Protein AF-A0A132AH22-F1 (afdb_monomer_lite)

Radius of gyration: 17.8 Å; chains: 1; bounding box: 48×48×47 Å

InterPro domains:
  IPR007196 CCR4-Not complex component, Not1, C-terminal [PF04054] (48-177)
  IPR040398 CCR4-NOT transcription complex subunit 1 [PTHR13162] (6-174)

Foldseek 3Di:
DPPPPPPVDPLPLADDDPPPLLVLLVCCQVPVPLVSLVVNLVVLVPDPDPVVNLSVLSNSLVSVLVSQVVVVDADDLVCLCVHSVVSNVVSVVVNDDPVVLLSNLLSLVVQCAEDDRSNNSSLSVLLNCLLPDVVSVVSNVVSLQVQLQDDDDGGPSSVVSVCCCLQPCSSVVVVVLVPDDPVVSCVSCVSVVNPDSVVND

Secondary structure (DSSP, 8-state):
---SS--SS----S--TT-HHHHHHHHHHHH--GGGGGGSHHHHHT-SSHHHHHHHHHHHHHHHHHHHHHHT----TTTGGGSHHHHHHHHHHHHS-HHHHHHHHHHHHTT--SSSHHHHHHHHHHHHHHHH-HHHHHHHHHHHHHHHSSSSPPPHHHHHHHHHHHH-GGG-HHHHHHTS-HHHHHHHHHHTT-S-GGGG-

pLDDT: mean 86.79, std 15.57, range [33.69, 98.38]

Organism: Sarcoptes scabiei (NCBI:txid52283)

Structure (mmCIF, N/CA/C/O backbone):
data_AF-A0A132AH22-F1
#
_entry.id   AF-A0A132AH22-F1
#
loop_
_atom_site.group_PDB
_atom_site.id
_atom_site.type_symbol
_atom_site.label_atom_id
_atom_site.label_alt_id
_atom_site.label_comp_id
_atom_site.label_asym_id
_atom_site.label_entity_id
_atom_site.label_seq_id
_atom_site.pdbx_PDB_ins_code
_atom_site.Cartn_x
_atom_site.Cartn_y
_atom_site.Cartn_z
_atom_site.occupancy
_atom_site.B_iso_or_equiv
_atom_site.auth_seq_id
_atom_site.auth_comp_id
_atom_site.auth_asym_id
_atom_site.auth_atom_id
_atom_site.pdbx_PDB_model_num
ATOM 1 N N . MET A 1 1 ? 0.680 36.290 -2.098 1.00 35.69 1 MET A N 1
ATOM 2 C CA . MET A 1 1 ? -0.353 35.249 -2.286 1.00 35.69 1 MET A CA 1
ATOM 3 C C . MET A 1 1 ? -0.072 34.501 -3.593 1.00 35.69 1 MET A C 1
ATOM 5 O O . MET A 1 1 ? -0.931 34.477 -4.451 1.00 35.69 1 MET A O 1
ATOM 9 N N . ASN A 1 2 ? 1.150 33.969 -3.756 1.00 34.25 2 ASN A N 1
ATOM 10 C CA . ASN A 1 2 ? 1.672 33.346 -4.988 1.00 34.25 2 ASN A CA 1
ATOM 11 C C . ASN A 1 2 ? 2.804 32.358 -4.627 1.00 34.25 2 ASN A C 1
ATOM 13 O O . ASN A 1 2 ? 3.912 32.509 -5.116 1.00 34.25 2 ASN A O 1
ATOM 17 N N . ASP A 1 3 ? 2.578 31.420 -3.702 1.00 33.72 3 ASP A N 1
ATOM 18 C CA . ASP A 1 3 ? 3.616 30.412 -3.394 1.00 33.72 3 ASP A CA 1
ATOM 19 C C . ASP A 1 3 ? 3.052 29.098 -2.824 1.00 33.72 3 ASP A C 1
ATOM 21 O O . ASP A 1 3 ? 3.686 28.412 -2.031 1.00 33.72 3 ASP A O 1
ATOM 25 N N . PHE A 1 4 ? 1.829 28.725 -3.220 1.00 35.28 4 PHE A N 1
ATOM 26 C CA . PHE A 1 4 ? 1.266 27.413 -2.861 1.00 35.28 4 PHE A CA 1
ATOM 27 C C . PHE A 1 4 ? 1.636 26.299 -3.857 1.00 35.28 4 PHE A C 1
ATOM 29 O O . PHE A 1 4 ? 1.399 25.132 -3.560 1.00 35.28 4 PHE A O 1
ATOM 36 N N . ASP A 1 5 ? 2.258 26.643 -4.992 1.00 33.69 5 ASP A N 1
ATOM 37 C CA . ASP A 1 5 ? 2.664 25.686 -6.033 1.00 33.69 5 ASP A CA 1
ATOM 38 C C . ASP A 1 5 ? 4.132 25.241 -5.927 1.00 33.69 5 ASP A C 1
ATOM 40 O O . ASP A 1 5 ? 4.572 24.365 -6.676 1.00 33.69 5 ASP A O 1
ATOM 44 N N . GLN A 1 6 ? 4.909 25.784 -4.983 1.00 35.06 6 GLN A N 1
ATOM 45 C CA . GLN A 1 6 ? 6.223 25.225 -4.680 1.00 35.06 6 GLN A CA 1
ATOM 46 C C . GLN A 1 6 ? 6.070 24.012 -3.763 1.00 35.06 6 GLN A C 1
ATOM 48 O O . GLN A 1 6 ? 6.037 24.110 -2.536 1.00 35.06 6 GLN A O 1
ATOM 53 N N . LEU A 1 7 ? 6.008 22.833 -4.385 1.00 35.81 7 LEU A N 1
ATOM 54 C CA . LEU A 1 7 ? 6.347 21.575 -3.730 1.00 35.81 7 LEU A CA 1
ATOM 55 C C . LEU A 1 7 ? 7.712 21.749 -3.043 1.00 35.81 7 LEU A C 1
ATOM 57 O O . LEU A 1 7 ? 8.736 21.859 -3.714 1.00 35.81 7 LEU A O 1
ATOM 61 N N . LEU A 1 8 ? 7.724 21.769 -1.704 1.00 36.97 8 LEU A N 1
ATOM 62 C CA . LEU A 1 8 ? 8.928 21.983 -0.881 1.00 36.97 8 LEU A CA 1
ATOM 63 C C . LEU A 1 8 ? 10.046 20.957 -1.148 1.00 36.97 8 LEU A C 1
ATOM 65 O O . LEU A 1 8 ? 11.200 21.214 -0.829 1.00 36.97 8 LEU A O 1
ATOM 69 N N . HIS A 1 9 ? 9.729 19.850 -1.823 1.00 36.97 9 HIS A N 1
ATOM 70 C CA . HIS A 1 9 ? 10.677 19.048 -2.584 1.00 36.97 9 HIS A CA 1
ATOM 71 C C . HIS A 1 9 ? 9.983 18.545 -3.855 1.00 36.97 9 HIS A C 1
ATOM 73 O O . HIS A 1 9 ? 9.013 17.791 -3.776 1.00 36.97 9 HIS A O 1
ATOM 79 N N . ASN A 1 10 ? 10.487 18.922 -5.032 1.00 38.50 10 ASN A N 1
ATOM 80 C CA . ASN A 1 10 ? 10.142 18.253 -6.286 1.00 38.50 10 ASN A CA 1
ATOM 81 C C . ASN A 1 10 ? 10.764 16.848 -6.250 1.00 38.50 10 ASN A C 1
ATOM 83 O O . ASN A 1 10 ? 11.858 16.627 -6.769 1.00 38.50 10 ASN A O 1
ATOM 87 N N . PHE A 1 11 ? 10.105 15.888 -5.597 1.00 48.94 11 PHE A N 1
ATOM 88 C CA . PHE A 1 11 ? 10.415 14.490 -5.856 1.00 48.94 11 PHE A CA 1
ATOM 89 C C . PHE A 1 11 ? 10.038 14.219 -7.313 1.00 48.94 11 PHE A C 1
ATOM 91 O O . PHE A 1 11 ? 8.865 14.054 -7.646 1.00 48.94 11 PHE A O 1
ATOM 98 N N . GLN A 1 12 ? 11.036 14.228 -8.196 1.00 58.69 12 GLN A N 1
ATOM 99 C CA . GLN A 1 12 ? 10.884 13.733 -9.557 1.00 58.69 12 GLN A CA 1
ATOM 100 C C . GLN A 1 12 ? 10.728 12.212 -9.462 1.00 58.69 12 GLN A C 1
ATOM 102 O O . GLN A 1 12 ? 11.707 11.469 -9.490 1.00 58.69 12 GLN A O 1
ATOM 107 N N . GLY A 1 13 ? 9.486 11.755 -9.272 1.00 63.06 13 GLY A N 1
ATOM 108 C CA . GLY A 1 13 ? 9.154 10.329 -9.175 1.00 63.06 13 GLY A CA 1
ATOM 109 C C . GLY A 1 13 ? 9.427 9.544 -10.452 1.00 63.06 13 GLY A C 1
ATOM 110 O O . GLY A 1 13 ? 9.471 8.315 -10.433 1.00 63.06 13 GLY A O 1
ATOM 111 N N . GLU A 1 14 ? 9.694 10.249 -11.546 1.00 70.12 14 GLU A N 1
ATOM 112 C CA . GLU A 1 14 ? 10.168 9.682 -12.793 1.00 70.12 14 GLU A CA 1
ATOM 113 C C . GLU A 1 14 ? 11.582 9.132 -12.649 1.00 70.12 14 GLU A C 1
ATOM 115 O O . GLU A 1 14 ? 12.513 9.834 -12.255 1.00 70.12 14 GLU A O 1
ATOM 120 N N . PHE A 1 15 ? 11.750 7.861 -13.015 1.00 81.19 15 PHE A N 1
ATOM 121 C CA . PHE A 1 15 ? 13.049 7.260 -13.311 1.00 81.19 15 PHE A CA 1
ATOM 122 C C . PHE A 1 15 ? 13.916 8.163 -14.201 1.00 81.19 15 PHE A C 1
ATOM 124 O O . PHE A 1 15 ? 13.410 8.815 -15.110 1.00 81.19 15 PHE A O 1
ATOM 131 N N . SER A 1 16 ? 15.237 8.140 -13.990 1.00 76.00 16 SER A N 1
ATOM 132 C CA . SER A 1 16 ? 16.167 8.776 -14.926 1.00 76.00 16 SER A CA 1
ATOM 133 C C . SER A 1 16 ? 15.972 8.236 -16.346 1.00 76.00 16 SER A C 1
ATOM 135 O O . SER A 1 16 ? 15.616 7.066 -16.548 1.00 76.00 16 SER A O 1
ATOM 137 N N . THR A 1 17 ? 16.223 9.090 -17.341 1.00 68.81 17 THR A N 1
ATOM 138 C CA . THR A 1 17 ? 16.142 8.729 -18.758 1.00 68.81 17 THR A CA 1
ATOM 139 C C . THR A 1 17 ? 16.966 7.463 -19.018 1.00 68.81 17 THR A C 1
ATOM 141 O O . THR A 1 17 ? 18.152 7.418 -18.700 1.00 68.81 17 THR A O 1
ATOM 144 N N . ASN A 1 18 ? 16.335 6.431 -19.591 1.00 77.94 18 ASN A N 1
ATOM 145 C CA . ASN A 1 18 ? 16.912 5.102 -19.857 1.00 77.94 18 ASN A CA 1
ATOM 146 C C . ASN A 1 18 ? 17.200 4.213 -18.631 1.00 77.94 18 ASN A C 1
ATOM 148 O O . ASN A 1 18 ? 18.032 3.311 -18.720 1.00 77.94 18 ASN A O 1
ATOM 152 N N . SER A 1 19 ? 16.513 4.405 -17.500 1.00 90.12 19 SER A N 1
ATOM 153 C CA . SER A 1 19 ? 16.623 3.478 -16.365 1.00 90.12 19 SER A CA 1
ATOM 154 C C . SER A 1 19 ? 16.338 2.016 -16.778 1.00 90.12 19 SER A C 1
ATOM 156 O O . SER A 1 19 ? 15.236 1.705 -17.258 1.00 90.12 19 SER A O 1
ATOM 158 N N . PRO A 1 20 ? 17.286 1.082 -16.553 1.00 93.12 20 PRO A N 1
ATOM 159 C CA . PRO A 1 20 ? 17.069 -0.343 -16.805 1.00 93.12 20 PRO A CA 1
ATOM 160 C C . PRO A 1 20 ? 15.932 -0.930 -15.957 1.00 93.12 20 PRO A C 1
ATOM 162 O O . PRO A 1 20 ? 15.152 -1.751 -16.440 1.00 93.12 20 PRO A O 1
ATOM 165 N N . MET A 1 21 ? 15.780 -0.448 -14.718 1.00 94.31 21 MET A N 1
ATOM 166 C CA . MET A 1 21 ? 14.687 -0.839 -13.828 1.00 94.31 21 MET A CA 1
ATOM 167 C C . MET A 1 21 ? 13.330 -0.430 -14.411 1.00 94.31 21 MET A C 1
ATOM 169 O O . MET A 1 21 ? 12.442 -1.275 -14.527 1.00 94.31 21 MET A O 1
ATOM 173 N N . LYS A 1 22 ? 13.196 0.824 -14.874 1.00 93.81 22 LYS A N 1
ATOM 174 C CA . LYS A 1 22 ? 11.984 1.293 -15.566 1.00 93.81 22 LYS A CA 1
ATOM 175 C C . LYS A 1 22 ? 11.677 0.434 -16.788 1.00 93.81 22 LYS A C 1
ATOM 177 O O . LYS A 1 22 ? 10.542 0.023 -16.981 1.00 93.81 22 LYS A O 1
ATOM 182 N N . SER A 1 23 ? 12.699 0.107 -17.578 1.00 94.25 23 SER A N 1
ATOM 183 C CA . SER A 1 23 ? 12.538 -0.710 -18.784 1.00 94.25 23 SER A CA 1
ATOM 184 C C . SER A 1 23 ? 11.951 -2.089 -18.470 1.00 94.25 23 SER A C 1
ATOM 186 O O . SER A 1 23 ? 11.081 -2.568 -19.192 1.00 94.25 23 SER A O 1
ATOM 188 N N . HIS A 1 24 ? 12.372 -2.734 -17.378 1.00 96.62 24 HIS A N 1
ATOM 189 C CA . HIS A 1 24 ? 11.767 -3.996 -16.946 1.00 96.62 24 HIS A CA 1
ATOM 190 C C . HIS A 1 24 ? 10.306 -3.834 -16.515 1.00 96.62 24 HIS A C 1
ATOM 192 O O . HIS A 1 24 ? 9.478 -4.658 -16.903 1.00 96.62 24 HIS A O 1
ATOM 198 N N . ILE A 1 25 ? 9.981 -2.773 -15.772 1.00 96.19 25 ILE A N 1
ATOM 199 C CA . ILE A 1 25 ? 8.609 -2.480 -15.333 1.00 96.19 25 ILE A CA 1
ATOM 200 C C . ILE A 1 25 ? 7.709 -2.217 -16.545 1.00 96.19 25 ILE A C 1
ATOM 202 O O . ILE A 1 25 ? 6.684 -2.873 -16.694 1.00 96.19 25 ILE A O 1
ATOM 206 N N . ASP A 1 26 ? 8.124 -1.341 -17.461 1.00 94.12 26 ASP A N 1
ATOM 207 C CA . ASP A 1 26 ? 7.366 -0.996 -18.666 1.00 94.12 26 ASP A CA 1
ATOM 208 C C . ASP A 1 26 ? 7.131 -2.221 -19.561 1.00 94.12 26 ASP A C 1
ATOM 210 O O . ASP A 1 26 ? 6.039 -2.408 -20.100 1.00 94.12 26 ASP A O 1
ATOM 214 N N . VAL A 1 27 ? 8.148 -3.075 -19.741 1.00 95.56 27 VAL A N 1
ATOM 215 C CA . VAL A 1 27 ? 8.000 -4.300 -20.539 1.00 95.56 27 VAL A CA 1
ATOM 216 C C . VAL A 1 27 ? 7.070 -5.288 -19.843 1.00 95.56 27 VAL A C 1
ATOM 218 O O . VAL A 1 27 ? 6.246 -5.906 -20.518 1.00 95.56 27 VAL A O 1
ATOM 221 N N . TYR A 1 28 ? 7.144 -5.429 -18.518 1.00 97.62 28 TYR A N 1
ATOM 222 C CA . TYR A 1 28 ? 6.191 -6.250 -17.775 1.00 97.62 28 TYR A CA 1
ATOM 223 C C . TYR A 1 28 ? 4.759 -5.718 -17.935 1.00 97.62 28 TYR A C 1
ATOM 225 O O . TYR A 1 28 ? 3.899 -6.472 -18.378 1.00 97.62 28 TYR A O 1
ATOM 233 N N . LEU A 1 29 ? 4.518 -4.426 -17.697 1.00 94.69 29 LEU A N 1
ATOM 234 C CA . LEU A 1 29 ? 3.191 -3.809 -17.824 1.00 94.69 29 LEU A CA 1
ATOM 235 C C . LEU A 1 29 ? 2.593 -3.970 -19.232 1.00 94.69 29 LEU A C 1
ATOM 237 O O . LEU A 1 29 ? 1.381 -4.088 -19.379 1.00 94.69 29 LEU A O 1
ATOM 241 N N . LYS A 1 30 ? 3.435 -4.019 -20.272 1.00 92.81 30 LYS A N 1
ATOM 242 C CA . LYS A 1 30 ? 3.006 -4.244 -21.664 1.00 92.81 30 LYS A CA 1
ATOM 243 C C . LYS A 1 30 ? 2.780 -5.711 -22.026 1.00 92.81 30 LYS A C 1
ATOM 245 O O . LYS A 1 30 ? 2.016 -5.987 -22.945 1.00 92.81 30 LYS A O 1
ATOM 250 N N . THR A 1 31 ? 3.495 -6.644 -21.400 1.00 95.50 31 THR A N 1
ATOM 251 C CA . THR A 1 31 ? 3.577 -8.038 -21.883 1.00 95.50 31 THR A CA 1
ATOM 252 C C . THR A 1 31 ? 3.113 -9.092 -20.883 1.00 95.50 31 THR A C 1
ATOM 254 O O . THR A 1 31 ? 2.978 -10.251 -21.266 1.00 95.50 31 THR A O 1
ATOM 257 N N . GLY A 1 32 ? 2.939 -8.739 -19.608 1.00 94.81 32 GLY A N 1
ATOM 258 C CA . GLY A 1 32 ? 2.651 -9.670 -18.512 1.00 94.81 32 GLY A CA 1
ATOM 259 C C . GLY A 1 32 ? 3.786 -10.653 -18.194 1.00 94.81 32 GLY A C 1
ATOM 260 O O . GLY A 1 32 ? 3.606 -11.592 -17.422 1.00 94.81 32 GLY A O 1
ATOM 261 N N . LYS A 1 33 ? 4.980 -10.499 -18.787 1.00 95.44 33 LYS A N 1
ATOM 262 C CA . LYS A 1 33 ? 6.084 -11.459 -18.619 1.00 95.44 33 LYS A CA 1
ATOM 263 C C . LYS A 1 33 ? 6.778 -11.290 -17.264 1.00 95.44 33 LYS A C 1
ATOM 265 O O . LYS A 1 33 ? 7.723 -10.512 -17.135 1.00 95.44 33 LYS A O 1
ATOM 270 N N . VAL A 1 34 ? 6.373 -12.100 -16.284 1.00 94.06 34 VAL A N 1
ATOM 271 C CA . VAL A 1 34 ? 6.858 -12.099 -14.882 1.00 94.06 34 VAL A CA 1
ATOM 272 C C . VAL A 1 34 ? 8.389 -12.190 -14.742 1.00 94.06 34 VAL A C 1
ATOM 274 O O . VAL A 1 34 ? 8.951 -11.718 -13.757 1.00 94.06 34 VAL A O 1
ATOM 277 N N . PHE A 1 35 ? 9.113 -12.728 -15.732 1.00 95.06 35 PHE A N 1
ATOM 278 C CA . PHE A 1 35 ? 10.585 -12.725 -15.732 1.00 95.06 35 PHE A CA 1
ATOM 279 C C . PHE A 1 35 ? 11.189 -11.325 -15.530 1.00 95.06 35 PHE A C 1
ATOM 281 O O . PHE A 1 35 ? 12.228 -11.203 -14.884 1.00 95.06 35 PHE A O 1
ATOM 288 N N . HIS A 1 36 ? 10.545 -10.275 -16.046 1.00 96.69 36 HIS A N 1
ATOM 289 C CA . HIS A 1 36 ? 11.008 -8.903 -15.849 1.00 96.69 36 HIS A CA 1
ATOM 290 C C . HIS A 1 36 ? 10.877 -8.435 -14.394 1.00 96.69 36 HIS A C 1
ATOM 292 O O . HIS A 1 36 ? 11.733 -7.687 -13.931 1.00 96.69 36 HIS A O 1
ATOM 298 N N . LEU A 1 37 ? 9.890 -8.933 -13.641 1.00 95.81 37 LEU A N 1
ATOM 299 C CA . LEU A 1 37 ? 9.747 -8.631 -12.213 1.00 95.81 37 LEU A CA 1
ATOM 300 C C . LEU A 1 37 ? 10.867 -9.254 -11.384 1.00 95.81 37 LEU A C 1
ATOM 302 O O . LEU A 1 37 ? 11.431 -8.605 -10.510 1.00 95.81 37 LEU A O 1
ATOM 306 N N . LYS A 1 38 ? 11.312 -10.462 -11.751 1.00 94.50 38 LYS A N 1
ATOM 307 C CA . LYS A 1 38 ? 12.470 -11.123 -11.120 1.00 94.50 38 LYS A CA 1
ATOM 308 C C . LYS A 1 38 ? 13.787 -10.356 -11.294 1.00 94.50 38 LYS A C 1
ATOM 310 O O . LYS A 1 38 ? 14.791 -10.726 -10.693 1.00 94.50 38 LYS A O 1
ATOM 315 N N . LYS A 1 39 ? 13.814 -9.309 -12.127 1.00 96.31 39 LYS A N 1
ATOM 316 C CA . LYS A 1 39 ? 14.957 -8.401 -12.273 1.00 96.31 39 LYS A CA 1
ATOM 317 C C . LYS A 1 39 ? 14.912 -7.215 -11.314 1.00 96.31 39 LYS A C 1
ATOM 319 O O . LYS A 1 39 ? 15.905 -6.504 -11.252 1.00 96.31 39 LYS A O 1
ATOM 324 N N . LEU A 1 40 ? 13.821 -7.000 -10.574 1.00 96.38 40 LEU A N 1
ATOM 325 C CA . LEU A 1 40 ? 13.697 -5.898 -9.618 1.00 96.38 40 LEU A CA 1
ATOM 326 C C . LEU A 1 40 ? 14.558 -6.075 -8.353 1.00 96.38 40 LEU A C 1
ATOM 328 O O . LEU A 1 40 ? 15.254 -5.116 -8.015 1.00 96.38 40 LEU A O 1
ATOM 332 N N . PRO A 1 41 ? 14.594 -7.249 -7.685 1.00 96.38 41 PRO A N 1
ATOM 333 C CA . PRO A 1 41 ? 15.329 -7.410 -6.426 1.00 96.38 41 PRO A CA 1
ATOM 334 C C . PRO A 1 41 ? 16.805 -6.967 -6.460 1.00 96.38 41 PRO A C 1
ATOM 336 O O . PRO A 1 41 ? 17.193 -6.196 -5.581 1.00 96.38 41 PRO A O 1
ATOM 339 N N . PRO A 1 42 ? 17.607 -7.296 -7.499 1.00 96.31 42 PRO A N 1
ATOM 340 C CA . PRO A 1 42 ? 19.005 -6.861 -7.567 1.00 96.31 42 PRO A CA 1
ATOM 341 C C . PRO A 1 42 ? 19.213 -5.339 -7.496 1.00 96.31 42 PRO A C 1
ATOM 343 O O . PRO A 1 42 ? 20.233 -4.884 -6.980 1.00 96.31 42 PRO A O 1
ATOM 346 N N . TYR A 1 43 ? 18.260 -4.523 -7.974 1.00 95.50 43 TYR A N 1
ATOM 347 C CA . TYR A 1 43 ? 18.365 -3.064 -7.844 1.00 95.50 43 TYR A CA 1
ATOM 348 C C . TYR A 1 43 ? 18.289 -2.638 -6.376 1.00 95.50 43 TYR A C 1
ATOM 350 O O . TYR A 1 43 ? 19.095 -1.820 -5.937 1.00 95.50 43 TYR A O 1
ATOM 358 N N . PHE A 1 44 ? 17.377 -3.232 -5.604 1.00 95.38 44 PHE A N 1
ATOM 359 C CA . PHE A 1 44 ? 17.229 -2.955 -4.176 1.00 95.38 44 PHE A CA 1
ATOM 360 C C . PHE A 1 44 ? 18.397 -3.502 -3.350 1.00 95.38 44 PHE A C 1
ATOM 362 O O . PHE A 1 44 ? 18.843 -2.823 -2.428 1.00 95.38 44 PHE A O 1
ATOM 369 N N . GLU A 1 45 ? 18.940 -4.671 -3.699 1.00 94.62 45 GLU A N 1
ATOM 370 C CA . GLU A 1 45 ? 20.141 -5.228 -3.053 1.00 94.62 45 GLU A CA 1
ATOM 371 C C . GLU A 1 45 ? 21.371 -4.344 -3.273 1.00 94.62 45 GLU A C 1
ATOM 373 O O . GLU A 1 45 ? 22.166 -4.138 -2.360 1.00 94.62 45 GLU A O 1
ATOM 378 N N . SER A 1 46 ? 21.512 -3.780 -4.475 1.00 94.25 46 SER A N 1
ATOM 379 C CA . SER A 1 46 ? 22.627 -2.890 -4.820 1.00 94.25 46 SER A CA 1
ATOM 380 C C . SER A 1 46 ? 22.507 -1.474 -4.238 1.00 94.25 46 SER A C 1
ATOM 382 O O . SER A 1 46 ? 23.433 -0.667 -4.374 1.00 94.25 46 SER A O 1
ATOM 384 N N . ALA A 1 47 ? 21.372 -1.137 -3.617 1.00 93.38 47 ALA A N 1
ATOM 385 C CA . ALA A 1 47 ? 21.146 0.183 -3.050 1.00 93.38 47 ALA A CA 1
ATOM 386 C C . ALA A 1 47 ? 22.090 0.433 -1.866 1.00 93.38 47 ALA A C 1
ATOM 388 O O . ALA A 1 47 ? 22.145 -0.339 -0.912 1.00 93.38 47 ALA A O 1
ATOM 389 N N . LYS A 1 48 ? 22.812 1.558 -1.911 1.00 92.50 48 LYS A N 1
ATOM 390 C CA . LYS A 1 48 ? 23.840 1.905 -0.914 1.00 92.50 48 LYS A CA 1
ATOM 391 C C . LYS A 1 48 ? 23.270 2.304 0.448 1.00 92.50 48 LYS A C 1
ATOM 393 O O . LYS A 1 48 ? 24.022 2.384 1.414 1.00 92.50 48 LYS A O 1
ATOM 398 N N . SER A 1 49 ? 21.976 2.607 0.512 1.00 93.25 49 SER A N 1
ATOM 399 C CA . SER A 1 49 ? 21.305 3.049 1.727 1.00 93.25 49 SER A CA 1
ATOM 400 C C . SER A 1 49 ? 19.804 2.770 1.666 1.00 93.25 49 SER A C 1
ATOM 402 O O . SER A 1 49 ? 19.251 2.474 0.601 1.00 93.25 49 SER A O 1
ATOM 404 N N . LEU A 1 50 ? 19.141 2.874 2.818 1.00 90.56 50 LEU A N 1
ATOM 405 C CA . LEU A 1 50 ? 17.696 2.706 2.928 1.00 90.56 50 LEU A CA 1
ATOM 406 C C . LEU A 1 50 ? 16.940 3.819 2.191 1.00 90.56 50 LEU A C 1
ATOM 408 O O . LEU A 1 50 ? 15.928 3.548 1.554 1.00 90.56 50 LEU A O 1
ATOM 412 N N . GLU A 1 51 ? 17.455 5.047 2.208 1.00 91.94 51 GLU A N 1
ATOM 413 C CA . GLU A 1 51 ? 16.866 6.193 1.509 1.00 91.94 51 GLU A CA 1
ATOM 414 C C . GLU A 1 51 ? 16.771 5.932 0.002 1.00 91.94 51 GLU A C 1
ATOM 416 O O . GLU A 1 51 ? 15.729 6.184 -0.597 1.00 91.94 51 GLU A O 1
ATOM 421 N N . ILE A 1 52 ? 17.812 5.341 -0.595 1.00 92.06 52 ILE A N 1
ATOM 422 C CA . ILE A 1 52 ? 17.808 4.953 -2.014 1.00 92.06 52 ILE A CA 1
ATOM 423 C C . ILE A 1 52 ? 16.775 3.846 -2.276 1.00 92.06 52 ILE A C 1
ATOM 425 O O . ILE A 1 52 ? 16.091 3.868 -3.297 1.00 92.06 52 ILE A O 1
ATOM 429 N N . GLN A 1 53 ? 16.611 2.887 -1.359 1.00 93.44 53 GLN A N 1
ATOM 430 C CA . GLN A 1 53 ? 15.574 1.856 -1.504 1.00 93.44 53 GLN A CA 1
ATOM 431 C C . GLN A 1 53 ? 14.167 2.458 -1.449 1.00 93.44 53 GLN A C 1
ATOM 433 O O . GLN A 1 53 ? 13.320 2.099 -2.266 1.00 93.44 53 GLN A O 1
ATOM 438 N N . ILE A 1 54 ? 13.926 3.404 -0.538 1.00 93.38 54 ILE A N 1
ATOM 439 C CA . ILE A 1 54 ? 12.667 4.158 -0.456 1.00 93.38 54 ILE A CA 1
ATOM 440 C C . ILE A 1 54 ? 12.445 4.957 -1.749 1.00 93.38 54 ILE A C 1
ATOM 442 O O . ILE A 1 54 ? 11.333 4.995 -2.276 1.00 93.38 54 ILE A O 1
ATOM 446 N N . GLU A 1 55 ? 13.497 5.550 -2.313 1.00 92.81 55 GLU A N 1
ATOM 447 C CA . GLU A 1 55 ? 13.440 6.234 -3.604 1.00 92.81 55 GLU A CA 1
ATOM 448 C C . GLU A 1 55 ? 13.007 5.285 -4.733 1.00 92.81 55 GLU A C 1
ATOM 450 O O . GLU A 1 55 ? 12.112 5.611 -5.514 1.00 92.81 55 GLU A O 1
ATOM 455 N N . TYR A 1 56 ? 13.585 4.084 -4.794 1.00 95.44 56 TYR A N 1
ATOM 456 C CA . TYR A 1 56 ? 13.212 3.060 -5.771 1.00 95.44 56 TYR A CA 1
ATOM 457 C C . TYR A 1 56 ? 11.773 2.578 -5.589 1.00 95.44 56 TYR A C 1
ATOM 459 O O . TYR A 1 56 ? 11.063 2.446 -6.585 1.00 95.44 56 TYR A O 1
ATOM 467 N N . ILE A 1 57 ? 11.314 2.381 -4.348 1.00 96.50 57 ILE A N 1
ATOM 468 C CA . ILE A 1 57 ? 9.906 2.085 -4.043 1.00 96.50 57 ILE A CA 1
ATOM 469 C C . ILE A 1 57 ? 9.007 3.166 -4.651 1.00 96.50 57 ILE A C 1
ATOM 471 O O . ILE A 1 57 ? 8.105 2.852 -5.427 1.00 96.50 57 ILE A O 1
ATOM 475 N N . ASN A 1 58 ? 9.282 4.440 -4.361 1.00 95.44 58 ASN A N 1
ATOM 476 C CA . ASN A 1 58 ? 8.474 5.550 -4.862 1.00 95.44 58 ASN A CA 1
ATOM 477 C C . ASN A 1 58 ? 8.466 5.615 -6.400 1.00 95.44 58 ASN A C 1
ATOM 479 O O . ASN A 1 58 ? 7.416 5.844 -6.993 1.00 95.44 58 ASN A O 1
ATOM 483 N N . ARG A 1 59 ? 9.604 5.365 -7.063 1.00 94.62 59 ARG A N 1
ATOM 484 C CA . ARG A 1 59 ? 9.701 5.337 -8.536 1.00 94.62 59 ARG A CA 1
ATOM 485 C C . ARG A 1 59 ? 8.898 4.184 -9.157 1.00 94.62 59 ARG A C 1
ATOM 487 O O . ARG A 1 59 ? 8.254 4.366 -10.195 1.00 94.62 59 ARG A O 1
ATOM 494 N N . VAL A 1 60 ? 8.896 3.004 -8.526 1.00 96.44 60 VAL A N 1
ATOM 495 C CA . VAL A 1 60 ? 8.054 1.867 -8.948 1.00 96.44 60 VAL A CA 1
ATOM 496 C C . VAL A 1 60 ? 6.577 2.231 -8.840 1.00 96.44 60 VAL A C 1
ATOM 498 O O . VAL A 1 60 ? 5.841 2.060 -9.811 1.00 96.44 60 VAL A O 1
ATOM 501 N N . LEU A 1 61 ? 6.150 2.770 -7.695 1.00 96.44 61 LEU A N 1
ATOM 502 C CA . LEU A 1 61 ? 4.757 3.169 -7.488 1.00 96.44 61 LEU A CA 1
ATOM 503 C C . LEU A 1 61 ? 4.334 4.282 -8.450 1.00 96.44 61 LEU A C 1
ATOM 505 O O . LEU A 1 61 ? 3.242 4.214 -9.001 1.00 96.44 61 LEU A O 1
ATOM 509 N N . TYR A 1 62 ? 5.218 5.236 -8.745 1.00 92.88 62 TYR A N 1
ATOM 510 C CA . TYR A 1 62 ? 4.959 6.264 -9.751 1.00 92.88 62 TYR A CA 1
ATOM 511 C C . TYR A 1 62 ? 4.764 5.674 -11.156 1.00 92.88 62 TYR A C 1
ATOM 513 O O . TYR A 1 62 ? 3.893 6.120 -11.894 1.00 92.88 62 TYR A O 1
ATOM 521 N N . SER A 1 63 ? 5.509 4.623 -11.518 1.00 93.69 63 SER A N 1
ATOM 522 C CA . SER A 1 63 ? 5.308 3.922 -12.799 1.00 93.69 63 SER A CA 1
ATOM 523 C C . SER A 1 63 ? 3.970 3.177 -12.852 1.00 93.69 63 SER A C 1
ATOM 525 O O . SER A 1 63 ? 3.340 3.118 -13.906 1.00 93.69 63 SER A O 1
ATOM 527 N N . ILE A 1 64 ? 3.508 2.640 -11.716 1.00 95.06 64 ILE A N 1
ATOM 528 C CA . ILE A 1 64 ? 2.155 2.079 -11.595 1.00 95.06 64 ILE A CA 1
ATOM 529 C C . ILE A 1 64 ? 1.114 3.192 -11.770 1.00 95.06 64 ILE A C 1
ATOM 531 O O . ILE A 1 64 ? 0.172 3.016 -12.539 1.00 95.06 64 ILE A O 1
ATOM 535 N N . SER A 1 65 ? 1.291 4.341 -11.113 1.00 92.50 65 SER A N 1
ATOM 536 C CA . SER A 1 65 ? 0.400 5.496 -11.259 1.00 92.50 65 SER A CA 1
ATOM 537 C C . SER A 1 65 ? 0.307 5.981 -12.702 1.00 92.50 65 SER A C 1
ATOM 539 O O . SER A 1 65 ? -0.799 6.149 -13.208 1.00 92.50 65 SER A O 1
ATOM 541 N N . ASP A 1 66 ? 1.442 6.164 -13.379 1.00 91.19 66 ASP A N 1
ATOM 542 C CA . ASP A 1 66 ? 1.494 6.595 -14.780 1.00 91.19 66 ASP A CA 1
ATOM 543 C C . ASP A 1 66 ? 0.756 5.605 -15.691 1.00 91.19 66 ASP A C 1
ATOM 545 O O . ASP A 1 66 ? -0.104 5.988 -16.486 1.00 91.19 66 ASP A O 1
ATOM 549 N N . PHE A 1 67 ? 0.983 4.303 -15.490 1.00 91.94 67 PHE A N 1
ATOM 550 C CA . PHE A 1 67 ? 0.244 3.265 -16.198 1.00 91.94 67 PHE A CA 1
ATOM 551 C C . PHE A 1 67 ? -1.266 3.370 -15.956 1.00 91.94 67 PHE A C 1
ATOM 553 O O . PHE A 1 67 ? -2.031 3.424 -16.917 1.00 91.94 67 PHE A O 1
ATOM 560 N N . VAL A 1 68 ? -1.712 3.463 -14.703 1.00 90.50 68 VAL A N 1
ATOM 561 C CA . VAL A 1 68 ? -3.139 3.563 -14.351 1.00 90.50 68 VAL A CA 1
ATOM 562 C C . VAL A 1 68 ? -3.786 4.807 -14.959 1.00 90.50 68 VAL A C 1
ATOM 564 O O . VAL A 1 68 ? -4.876 4.718 -15.528 1.00 90.50 68 VAL A O 1
ATOM 567 N N . LEU A 1 69 ? -3.112 5.956 -14.885 1.00 89.56 69 LEU A N 1
ATOM 568 C CA . LEU A 1 69 ? -3.589 7.209 -15.466 1.00 89.56 69 LEU A CA 1
ATOM 569 C C . LEU A 1 69 ? -3.657 7.126 -16.996 1.00 89.56 69 LEU A C 1
ATOM 571 O O . LEU A 1 69 ? -4.646 7.573 -17.575 1.00 89.56 69 LEU A O 1
ATOM 575 N N . SER A 1 70 ? -2.680 6.483 -17.644 1.00 90.12 70 SER A N 1
ATOM 576 C CA . SER A 1 70 ? -2.677 6.276 -19.099 1.00 90.12 70 SER A CA 1
ATOM 577 C C . SER A 1 70 ? -3.837 5.399 -19.584 1.00 90.12 70 SER A C 1
ATOM 579 O O . SER A 1 70 ? -4.358 5.614 -20.677 1.00 90.12 70 SER A O 1
ATOM 581 N N . GLN A 1 71 ? -4.27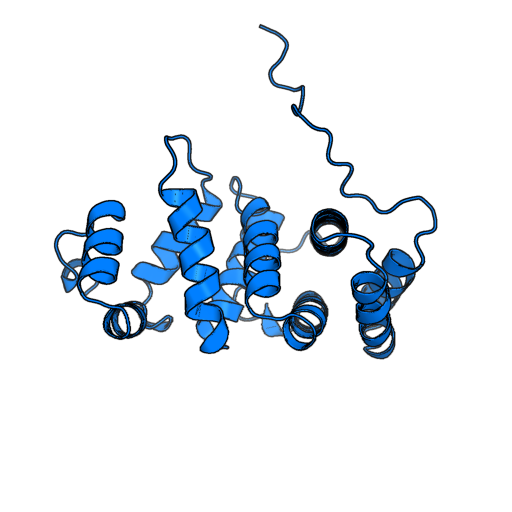9 4.435 -18.767 1.00 88.69 71 GLN A N 1
ATOM 582 C CA . GLN A 1 71 ? -5.439 3.594 -19.078 1.00 88.69 71 GLN A CA 1
ATOM 583 C C . GLN A 1 71 ? -6.766 4.345 -18.911 1.00 88.69 71 GLN A C 1
ATOM 585 O O . GLN A 1 71 ? -7.768 3.935 -19.494 1.00 88.69 71 GLN A O 1
ATOM 590 N N . ASN A 1 72 ? -6.786 5.413 -18.102 1.00 87.19 72 ASN A N 1
ATOM 591 C CA . ASN A 1 72 ? -7.947 6.264 -17.828 1.00 87.19 72 ASN A CA 1
ATOM 592 C C . ASN A 1 72 ? -9.244 5.477 -17.540 1.00 87.19 72 ASN A C 1
ATOM 594 O O . ASN A 1 72 ? -10.331 5.825 -18.005 1.00 87.19 72 ASN A O 1
ATOM 598 N N . ARG A 1 73 ? -9.125 4.383 -16.778 1.00 86.38 73 ARG A N 1
ATOM 599 C CA . ARG A 1 73 ? -10.246 3.517 -16.392 1.00 86.38 73 ARG A CA 1
ATOM 600 C C . ARG A 1 73 ? -10.349 3.402 -14.883 1.00 86.38 73 ARG A C 1
ATOM 602 O O . ARG A 1 73 ? -9.345 3.371 -14.174 1.00 86.38 73 ARG A O 1
ATOM 609 N N . LEU A 1 74 ? -11.579 3.304 -14.392 1.00 84.25 74 LEU A N 1
ATOM 610 C CA . LEU A 1 74 ? -11.823 3.030 -12.985 1.00 84.25 74 LEU A CA 1
ATOM 611 C C . LEU A 1 74 ? -11.660 1.533 -12.726 1.00 84.25 74 LEU A C 1
ATOM 613 O O . LEU A 1 74 ? -12.288 0.713 -13.391 1.00 84.25 74 LEU A O 1
ATOM 617 N N . VAL A 1 75 ? -10.836 1.204 -11.739 1.00 87.19 75 VAL A N 1
ATOM 618 C CA . VAL A 1 75 ? -10.683 -0.156 -11.217 1.00 87.19 75 VAL A CA 1
ATOM 619 C C . VAL A 1 75 ? -11.436 -0.254 -9.901 1.00 87.19 75 VAL A C 1
ATOM 621 O O . VAL A 1 75 ? -11.396 0.672 -9.088 1.00 87.19 75 VAL A O 1
ATOM 624 N N . ASP A 1 76 ? -12.148 -1.361 -9.719 1.00 90.19 76 ASP A N 1
ATOM 625 C CA . ASP A 1 76 ? -12.900 -1.663 -8.507 1.00 90.19 76 ASP A CA 1
ATOM 626 C C . ASP A 1 76 ? -12.265 -2.839 -7.758 1.00 90.19 76 ASP A C 1
ATOM 628 O O . ASP A 1 76 ? -11.556 -3.664 -8.332 1.00 90.19 76 ASP A O 1
ATOM 632 N N . LEU A 1 77 ? -12.598 -2.975 -6.473 1.00 90.19 77 LEU A N 1
ATOM 633 C CA . LEU A 1 77 ? -12.119 -4.064 -5.608 1.00 90.19 77 LEU A CA 1
ATOM 634 C C . LEU A 1 77 ? -12.379 -5.478 -6.148 1.00 90.19 77 LEU A C 1
ATOM 636 O O . LEU A 1 77 ? -11.711 -6.415 -5.731 1.00 90.19 77 LEU A O 1
ATOM 640 N N . LYS A 1 78 ? -13.363 -5.654 -7.036 1.00 90.69 78 LYS A N 1
ATOM 641 C CA . LYS A 1 78 ? -13.709 -6.959 -7.624 1.00 90.69 78 LYS A CA 1
ATOM 642 C C . LYS A 1 78 ? -12.782 -7.387 -8.763 1.00 90.69 78 LYS A C 1
ATOM 644 O O . LYS A 1 78 ? -12.837 -8.544 -9.150 1.00 90.69 78 LYS A O 1
ATOM 649 N N . THR A 1 79 ? -12.035 -6.448 -9.336 1.00 92.69 79 THR A N 1
ATOM 650 C CA . THR A 1 79 ? -11.167 -6.677 -10.501 1.00 92.69 79 THR A CA 1
ATOM 651 C C . THR A 1 79 ? -9.715 -6.302 -10.217 1.00 92.69 79 THR A C 1
ATOM 653 O O . THR A 1 79 ? -8.873 -6.418 -11.098 1.00 92.69 79 THR A O 1
ATOM 656 N N . ILE A 1 80 ? -9.422 -5.790 -9.016 1.00 94.25 80 ILE A N 1
ATOM 657 C CA . ILE A 1 80 ? -8.086 -5.325 -8.627 1.00 94.25 80 ILE A CA 1
ATOM 658 C C . ILE A 1 80 ? -7.057 -6.460 -8.630 1.00 94.25 80 ILE A C 1
ATOM 660 O O . ILE A 1 80 ? -5.894 -6.224 -8.925 1.00 94.25 80 ILE A O 1
ATOM 664 N N . ASP A 1 81 ? -7.491 -7.690 -8.359 1.00 93.88 81 ASP A N 1
ATOM 665 C CA . ASP A 1 81 ? -6.684 -8.913 -8.375 1.00 93.88 81 ASP A CA 1
ATOM 666 C C . ASP A 1 81 ? -6.176 -9.292 -9.776 1.00 93.88 81 ASP A C 1
ATOM 668 O O . ASP A 1 81 ? -5.224 -10.056 -9.899 1.00 93.88 81 ASP A O 1
ATOM 672 N N . GLN A 1 82 ? -6.781 -8.736 -10.828 1.00 93.25 82 GLN A N 1
ATOM 673 C CA . GLN A 1 82 ? -6.380 -8.928 -12.225 1.00 93.25 82 GLN A CA 1
ATOM 674 C C . GLN A 1 82 ? -5.396 -7.853 -12.706 1.00 93.25 82 GLN A C 1
ATOM 676 O O . GLN A 1 82 ? -4.926 -7.903 -13.845 1.00 93.25 82 GLN A O 1
ATOM 681 N N . GLU A 1 83 ? -5.105 -6.850 -11.877 1.00 95.12 83 GLU A N 1
ATOM 682 C CA . GLU A 1 83 ? -4.226 -5.757 -12.261 1.00 95.12 83 GLU A CA 1
ATOM 683 C C . GLU A 1 83 ? -2.749 -6.164 -12.211 1.00 95.12 83 GLU A C 1
ATOM 685 O O . GLU A 1 83 ? -2.300 -6.744 -11.222 1.00 95.12 83 GLU A O 1
ATOM 690 N N . PRO A 1 84 ? -1.932 -5.754 -13.199 1.00 94.75 84 PRO A N 1
ATOM 691 C CA . PRO A 1 84 ? -0.506 -6.085 -13.222 1.00 94.75 84 PRO A CA 1
ATOM 692 C C . PRO A 1 84 ? 0.276 -5.471 -12.045 1.00 94.75 84 PRO A C 1
ATOM 694 O O . PRO A 1 84 ? 1.360 -5.931 -11.690 1.00 94.75 84 PRO A O 1
ATOM 697 N N . SER A 1 85 ? -0.265 -4.433 -11.398 1.00 94.75 85 SER A N 1
ATOM 698 C CA . SER A 1 85 ? 0.328 -3.858 -10.187 1.00 94.75 85 SER A CA 1
ATOM 699 C C . SER A 1 85 ? 0.383 -4.850 -9.022 1.00 94.75 85 SER A C 1
ATOM 701 O O . SER A 1 85 ? 1.300 -4.747 -8.208 1.00 94.75 85 SER A O 1
ATOM 703 N N . ILE A 1 86 ? -0.527 -5.832 -8.964 1.00 96.62 86 ILE A N 1
ATOM 704 C CA . ILE A 1 86 ? -0.534 -6.873 -7.930 1.00 96.62 86 ILE A CA 1
ATOM 705 C C . ILE A 1 86 ? 0.740 -7.706 -7.998 1.00 96.62 86 ILE A C 1
ATOM 707 O O . ILE A 1 86 ? 1.396 -7.879 -6.974 1.00 96.62 86 ILE A O 1
ATOM 711 N N . ASP A 1 87 ? 1.143 -8.156 -9.186 1.00 97.12 87 ASP A N 1
ATOM 712 C CA . ASP A 1 87 ? 2.367 -8.946 -9.337 1.00 97.12 87 ASP A CA 1
ATOM 713 C C . ASP A 1 87 ? 3.615 -8.119 -9.016 1.00 97.12 87 ASP A C 1
ATOM 715 O O . ASP A 1 87 ? 4.550 -8.631 -8.401 1.00 97.12 87 ASP A O 1
ATOM 719 N N . ILE A 1 88 ? 3.643 -6.838 -9.410 1.00 98.00 88 ILE A N 1
ATOM 720 C CA . ILE A 1 88 ? 4.761 -5.937 -9.088 1.00 98.00 88 ILE A CA 1
ATOM 721 C C . ILE A 1 88 ? 4.887 -5.793 -7.570 1.00 98.00 88 ILE A C 1
ATOM 723 O O . ILE A 1 88 ? 5.976 -5.967 -7.027 1.00 98.00 88 ILE A O 1
ATOM 727 N N . ILE A 1 89 ? 3.783 -5.490 -6.884 1.00 97.88 89 ILE A N 1
ATOM 728 C CA . ILE A 1 89 ? 3.776 -5.275 -5.435 1.00 97.88 89 ILE A CA 1
ATOM 729 C C . ILE A 1 89 ? 4.090 -6.581 -4.699 1.00 97.88 89 ILE A C 1
ATOM 731 O O . ILE A 1 89 ? 4.932 -6.559 -3.807 1.00 97.88 89 ILE A O 1
ATOM 735 N N . ASN A 1 90 ? 3.515 -7.717 -5.104 1.00 97.25 90 ASN A N 1
ATOM 736 C CA . ASN A 1 90 ? 3.851 -9.030 -4.541 1.00 97.25 90 ASN A CA 1
ATOM 737 C C . ASN A 1 90 ? 5.332 -9.370 -4.734 1.00 97.25 90 ASN A C 1
ATOM 739 O O . ASN A 1 90 ? 5.982 -9.787 -3.786 1.00 97.25 90 ASN A O 1
ATOM 743 N N . CYS A 1 91 ? 5.907 -9.104 -5.911 1.00 97.56 91 CYS A N 1
ATOM 744 C CA . CYS A 1 91 ? 7.335 -9.316 -6.146 1.00 97.56 91 CYS A CA 1
ATOM 745 C C . CYS A 1 91 ? 8.215 -8.503 -5.182 1.00 97.56 91 CYS A C 1
ATOM 747 O O . CYS A 1 91 ? 9.281 -8.973 -4.784 1.00 97.56 91 CYS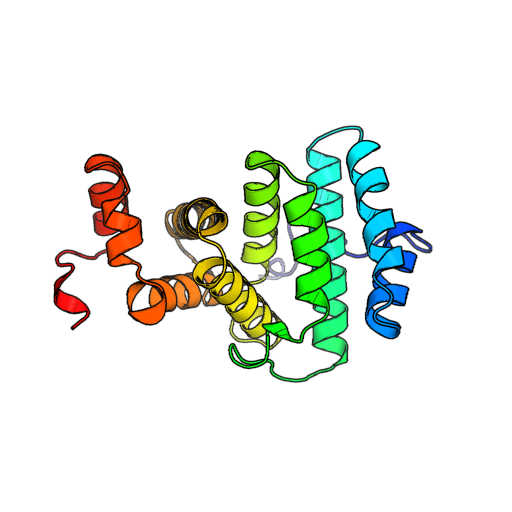 A O 1
ATOM 749 N N . LEU A 1 92 ? 7.799 -7.283 -4.824 1.00 97.81 92 LEU A N 1
ATOM 750 C CA . LEU A 1 92 ? 8.502 -6.476 -3.828 1.00 97.81 92 LEU A CA 1
ATOM 751 C C . LEU A 1 92 ? 8.267 -7.000 -2.410 1.00 97.81 92 LEU A C 1
ATOM 753 O O . LEU A 1 92 ? 9.222 -7.122 -1.653 1.00 97.81 92 LEU A O 1
ATOM 757 N N . LEU A 1 93 ? 7.026 -7.335 -2.053 1.00 97.69 93 LEU A N 1
ATOM 758 C CA . LEU A 1 93 ? 6.669 -7.858 -0.733 1.00 97.69 93 LEU A CA 1
ATOM 759 C C . LEU A 1 93 ? 7.363 -9.194 -0.432 1.00 97.69 93 LEU A C 1
ATOM 761 O O . LEU A 1 93 ? 7.854 -9.366 0.678 1.00 97.69 93 LEU A O 1
ATOM 765 N N . ASP A 1 94 ? 7.468 -10.092 -1.410 1.00 96.56 94 ASP A N 1
ATOM 766 C CA . ASP A 1 94 ? 8.161 -11.380 -1.275 1.00 96.56 94 ASP A CA 1
ATOM 767 C C . ASP A 1 94 ? 9.672 -11.213 -1.060 1.00 96.56 94 ASP A C 1
ATOM 769 O O . ASP A 1 94 ? 10.316 -12.052 -0.430 1.00 96.56 94 ASP A O 1
ATOM 773 N N . PHE A 1 95 ? 10.252 -10.137 -1.598 1.00 96.56 95 PHE A N 1
ATOM 774 C CA . PHE A 1 95 ? 11.671 -9.822 -1.447 1.00 96.56 95 PHE A CA 1
ATOM 775 C C . PHE A 1 95 ? 11.973 -9.032 -0.163 1.00 96.56 95 PHE A C 1
ATOM 777 O O . PHE A 1 95 ? 13.053 -9.151 0.416 1.00 96.56 95 PHE A O 1
ATOM 784 N N . PHE A 1 96 ? 11.039 -8.192 0.271 1.00 97.00 96 PHE A N 1
ATOM 785 C CA . PHE A 1 96 ? 11.204 -7.301 1.408 1.00 97.00 96 PHE A CA 1
ATOM 786 C C . PHE A 1 96 ? 10.988 -7.998 2.752 1.00 97.00 96 PHE A C 1
ATOM 788 O O . PHE A 1 96 ? 10.219 -8.943 2.890 1.00 97.00 96 PHE A O 1
ATOM 795 N N . ASP A 1 97 ? 11.656 -7.471 3.773 1.00 94.69 97 ASP A N 1
ATOM 796 C CA . ASP A 1 97 ? 11.393 -7.765 5.175 1.00 94.69 97 ASP A CA 1
ATOM 797 C C . ASP A 1 97 ? 10.302 -6.822 5.731 1.00 94.69 97 ASP A C 1
ATOM 799 O O . ASP A 1 97 ? 9.971 -5.812 5.098 1.00 94.69 97 ASP A O 1
ATOM 803 N N . PRO A 1 98 ? 9.757 -7.082 6.936 1.00 93.88 98 PRO A N 1
ATOM 804 C CA . PRO A 1 98 ? 8.679 -6.271 7.509 1.00 93.88 98 PRO A CA 1
ATOM 805 C C . PRO A 1 98 ? 8.969 -4.766 7.593 1.00 93.88 98 PRO A C 1
ATOM 807 O O . PRO A 1 98 ? 8.069 -3.948 7.400 1.00 93.88 98 PRO A O 1
ATOM 810 N N . ILE A 1 99 ? 10.231 -4.381 7.815 1.00 93.19 99 ILE A N 1
ATOM 811 C CA . ILE A 1 99 ? 10.649 -2.972 7.825 1.00 93.19 99 ILE A CA 1
ATOM 812 C C . ILE A 1 99 ? 10.418 -2.332 6.448 1.00 93.19 99 ILE A C 1
ATOM 814 O O . ILE A 1 99 ? 9.885 -1.227 6.347 1.00 93.19 99 ILE A O 1
ATOM 818 N N . ARG A 1 100 ? 10.774 -3.026 5.364 1.00 95.50 100 ARG A N 1
ATOM 819 C CA . ARG A 1 100 ? 10.576 -2.542 3.991 1.00 95.50 100 ARG A CA 1
ATOM 820 C C . ARG A 1 100 ? 9.125 -2.642 3.529 1.00 95.50 100 ARG A C 1
ATOM 822 O O . ARG A 1 100 ? 8.701 -1.798 2.742 1.00 95.50 100 ARG A O 1
ATOM 829 N N . TRP A 1 101 ? 8.336 -3.580 4.059 1.00 97.56 101 TRP A N 1
ATOM 830 C CA . TRP A 1 101 ? 6.880 -3.581 3.859 1.00 97.56 101 TRP A CA 1
ATOM 831 C C . TRP A 1 101 ? 6.251 -2.290 4.372 1.00 97.56 101 TRP A C 1
ATOM 833 O O . TRP A 1 101 ? 5.457 -1.678 3.661 1.00 97.56 101 TRP A O 1
ATOM 843 N N . TYR A 1 102 ? 6.647 -1.834 5.566 1.00 96.62 102 TYR A N 1
ATOM 844 C CA . TYR A 1 102 ? 6.176 -0.561 6.109 1.00 96.62 102 TYR A CA 1
ATOM 845 C C . TYR A 1 102 ? 6.487 0.606 5.160 1.00 96.62 102 TYR A C 1
ATOM 847 O O . TYR A 1 102 ? 5.594 1.394 4.856 1.00 96.62 102 TYR A O 1
ATOM 855 N N . TYR A 1 103 ? 7.710 0.697 4.624 1.00 97.31 103 TYR A N 1
ATOM 856 C CA . TYR A 1 103 ? 8.054 1.753 3.663 1.00 97.31 103 TYR A CA 1
ATOM 857 C C . TYR A 1 103 ? 7.263 1.655 2.357 1.00 97.31 103 TYR A C 1
ATOM 859 O O . TYR A 1 103 ? 6.842 2.686 1.834 1.00 97.31 103 TYR A O 1
ATOM 867 N N . LEU A 1 104 ? 7.008 0.444 1.854 1.00 98.31 104 LEU A N 1
ATOM 868 C CA . LEU A 1 104 ? 6.185 0.228 0.665 1.00 98.31 104 LEU A CA 1
ATOM 869 C C . LEU A 1 104 ? 4.737 0.678 0.887 1.00 98.31 104 LEU A C 1
ATOM 871 O O . LEU A 1 104 ? 4.228 1.486 0.112 1.00 98.31 104 LEU A O 1
ATOM 875 N N . PHE A 1 105 ? 4.090 0.238 1.967 1.00 98.38 105 PHE A N 1
ATOM 876 C CA . PHE A 1 105 ? 2.723 0.660 2.286 1.00 98.38 105 PHE A CA 1
ATOM 877 C C . PHE A 1 105 ? 2.642 2.153 2.633 1.00 98.38 105 PHE A C 1
ATOM 879 O O . PHE A 1 105 ? 1.678 2.822 2.258 1.00 98.38 105 PHE A O 1
ATOM 886 N N . SER A 1 106 ? 3.669 2.710 3.279 1.00 96.88 106 SER A N 1
ATOM 887 C CA . SER A 1 106 ? 3.784 4.151 3.531 1.00 96.88 106 SER A CA 1
ATOM 888 C C . SER A 1 106 ? 3.870 4.937 2.224 1.00 96.88 106 SER A C 1
ATOM 890 O O . SER A 1 106 ? 3.121 5.897 2.032 1.00 96.88 106 SER A O 1
ATOM 892 N N . ALA A 1 107 ? 4.680 4.478 1.270 1.00 96.75 107 ALA A N 1
ATOM 893 C CA . ALA A 1 107 ? 4.757 5.066 -0.059 1.00 96.75 107 ALA A CA 1
ATOM 894 C C . ALA A 1 107 ? 3.422 4.949 -0.819 1.00 96.75 107 ALA A C 1
ATOM 896 O O . ALA A 1 107 ? 2.941 5.945 -1.356 1.00 96.75 107 ALA A O 1
ATOM 897 N N . MET A 1 108 ? 2.746 3.794 -0.768 1.00 98.06 108 MET A N 1
ATOM 898 C CA . MET A 1 108 ? 1.398 3.619 -1.335 1.00 98.06 108 MET A CA 1
ATOM 899 C C . MET A 1 108 ? 0.390 4.603 -0.727 1.00 98.06 108 MET A C 1
ATOM 901 O O . MET A 1 108 ? -0.435 5.178 -1.439 1.00 98.06 108 MET A O 1
ATOM 905 N N . SER A 1 109 ? 0.483 4.861 0.580 1.00 96.62 109 SER A N 1
ATOM 906 C CA . SER A 1 109 ? -0.407 5.795 1.274 1.00 96.62 109 SER A CA 1
ATOM 907 C C . SER A 1 109 ? -0.256 7.252 0.812 1.00 96.62 109 SER A C 1
ATOM 909 O O . SER A 1 109 ? -1.192 8.040 0.960 1.00 96.62 109 SER A O 1
ATOM 911 N N . ASN A 1 110 ? 0.879 7.626 0.205 1.00 94.88 110 ASN A N 1
ATOM 912 C CA . ASN A 1 110 ? 1.072 8.963 -0.364 1.00 94.88 110 ASN A CA 1
ATOM 913 C C . ASN A 1 110 ? 0.148 9.227 -1.564 1.00 94.88 110 ASN A C 1
ATOM 915 O O . ASN A 1 110 ? -0.179 10.382 -1.838 1.00 94.88 110 ASN A O 1
ATOM 919 N N . HIS A 1 111 ? -0.332 8.174 -2.231 1.00 94.81 111 HIS A N 1
ATOM 920 C CA . HIS A 1 111 ? -1.287 8.276 -3.334 1.00 94.81 111 HIS A CA 1
ATOM 921 C C . HIS A 1 111 ? -2.745 8.418 -2.854 1.00 94.81 111 HIS A C 1
ATOM 923 O O . HIS A 1 111 ? -3.630 8.727 -3.650 1.00 94.81 111 HIS A O 1
ATOM 929 N N . LEU A 1 112 ? -3.021 8.277 -1.550 1.00 95.50 112 LEU A N 1
ATOM 930 C CA . LEU A 1 112 ? -4.361 8.393 -0.962 1.00 95.50 112 LEU A CA 1
ATOM 931 C C . LEU A 1 112 ? -4.750 9.862 -0.705 1.00 95.50 112 LEU A C 1
ATOM 933 O O . LEU A 1 112 ? -4.906 10.283 0.441 1.00 95.50 112 LEU A O 1
ATOM 937 N N . ARG A 1 113 ? -4.886 10.662 -1.769 1.00 92.19 113 ARG A N 1
ATOM 938 C CA . ARG A 1 113 ? -4.998 12.133 -1.696 1.00 92.19 113 ARG A CA 1
ATOM 939 C C . ARG A 1 113 ? -6.450 12.623 -1.693 1.00 92.19 113 ARG A C 1
ATOM 941 O O . ARG A 1 113 ? -7.181 12.400 -0.735 1.00 92.19 113 ARG A O 1
ATOM 948 N N . TYR A 1 114 ? -6.870 13.326 -2.737 1.00 90.88 114 TYR A N 1
ATOM 949 C CA . TYR A 1 114 ? -8.249 13.759 -2.979 1.00 90.88 114 TYR A CA 1
ATOM 950 C C . TYR A 1 114 ? -8.943 12.792 -3.956 1.00 90.88 114 TYR A C 1
ATOM 952 O O . TYR A 1 114 ? -8.257 11.960 -4.557 1.00 90.88 114 TYR A O 1
ATOM 960 N N . PRO A 1 115 ? -10.276 12.860 -4.138 1.00 93.38 115 PRO A N 1
ATOM 961 C CA . PRO A 1 115 ? -10.979 12.003 -5.091 1.00 93.38 115 PRO A CA 1
ATOM 962 C C . PRO A 1 115 ? -10.419 12.138 -6.516 1.00 93.38 115 PRO A C 1
ATOM 964 O O . PRO A 1 115 ? -10.575 13.173 -7.158 1.00 93.38 115 PRO A O 1
ATOM 967 N N . ASN A 1 116 ? -9.750 11.093 -7.001 1.00 90.06 116 ASN A N 1
ATOM 968 C CA . ASN A 1 116 ? -9.261 10.959 -8.373 1.00 90.06 116 ASN A CA 1
ATOM 969 C C . ASN A 1 116 ? -9.046 9.462 -8.703 1.00 90.06 116 ASN A C 1
ATOM 971 O O . ASN A 1 116 ? -9.189 8.605 -7.823 1.00 90.06 116 ASN A O 1
ATOM 975 N N . ILE A 1 117 ? -8.734 9.148 -9.967 1.00 91.62 117 ILE A N 1
ATOM 976 C CA . ILE A 1 117 ? -8.568 7.766 -10.459 1.00 91.62 117 ILE A CA 1
ATOM 977 C C . ILE A 1 117 ? -7.440 7.037 -9.716 1.00 91.62 117 ILE A C 1
ATOM 979 O O . ILE A 1 117 ? -7.631 5.909 -9.266 1.00 91.62 117 ILE A O 1
ATOM 983 N N . GLU A 1 118 ? -6.297 7.698 -9.536 1.00 92.31 118 GLU A N 1
ATOM 984 C CA . GLU A 1 118 ? -5.134 7.153 -8.832 1.00 92.31 118 GLU A CA 1
ATOM 985 C C . GLU A 1 118 ? -5.466 6.851 -7.362 1.00 92.31 118 GLU A C 1
ATOM 987 O O . GLU A 1 118 ? -5.261 5.731 -6.902 1.00 92.31 118 GLU A O 1
ATOM 992 N N . THR A 1 119 ? -6.070 7.799 -6.640 1.00 94.88 119 THR A N 1
ATOM 993 C CA . THR A 1 119 ? -6.527 7.602 -5.259 1.00 94.88 119 THR A CA 1
ATOM 994 C C . THR A 1 119 ? -7.451 6.390 -5.177 1.00 94.88 119 THR A C 1
ATOM 996 O O . THR A 1 119 ? -7.233 5.529 -4.331 1.00 94.88 119 THR A O 1
ATOM 999 N N . LYS A 1 120 ? -8.455 6.270 -6.061 1.00 94.88 120 LYS A N 1
ATOM 1000 C CA . LYS A 1 120 ? -9.363 5.107 -6.070 1.00 94.88 120 LYS A CA 1
ATOM 1001 C C . LYS A 1 120 ? -8.594 3.795 -6.263 1.00 94.88 120 LYS A C 1
ATOM 1003 O O . LYS A 1 120 ? -8.888 2.813 -5.583 1.00 94.88 120 LYS A O 1
ATOM 1008 N N . TYR A 1 121 ? -7.612 3.788 -7.158 1.00 96.25 121 TYR A N 1
ATOM 1009 C CA . TYR A 1 121 ? -6.786 2.619 -7.438 1.00 96.25 121 TYR A CA 1
ATOM 1010 C C . TYR A 1 121 ? -5.971 2.179 -6.217 1.00 96.25 121 TYR A C 1
ATOM 1012 O O . TYR A 1 121 ? -6.048 1.023 -5.803 1.00 96.25 121 TYR A O 1
ATOM 1020 N N . PHE A 1 122 ? -5.254 3.106 -5.577 1.00 97.31 122 PHE A N 1
ATOM 1021 C CA . PHE A 1 122 ? -4.452 2.802 -4.389 1.00 97.31 122 PHE A CA 1
ATOM 1022 C C . PHE A 1 122 ? -5.303 2.468 -3.160 1.00 97.31 122 PHE A C 1
ATOM 1024 O O . PHE A 1 122 ? -4.902 1.616 -2.370 1.00 97.31 122 PHE A O 1
ATOM 1031 N N . VAL A 1 123 ? -6.501 3.051 -3.023 1.00 97.19 123 VAL A N 1
ATOM 1032 C CA . VAL A 1 123 ? -7.498 2.600 -2.036 1.00 97.19 123 VAL A CA 1
ATOM 1033 C C . VAL A 1 123 ? -7.821 1.121 -2.274 1.00 97.19 123 VAL A C 1
ATOM 1035 O O . VAL A 1 123 ? -7.769 0.327 -1.337 1.00 97.19 123 VAL A O 1
ATOM 1038 N N . CYS A 1 124 ? -8.109 0.729 -3.521 1.00 97.06 124 CYS A N 1
ATOM 1039 C CA . CYS A 1 124 ? -8.425 -0.661 -3.849 1.00 97.06 124 CYS A CA 1
ATOM 1040 C C . CYS A 1 124 ? -7.254 -1.606 -3.556 1.00 97.06 124 CYS A C 1
ATOM 1042 O O . CYS A 1 124 ? -7.478 -2.669 -2.983 1.00 97.06 124 CYS A O 1
ATOM 1044 N N . LEU A 1 125 ? -6.017 -1.213 -3.883 1.00 97.69 125 LEU A N 1
ATOM 1045 C CA . LEU A 1 125 ? -4.822 -1.997 -3.559 1.00 97.69 125 LEU A CA 1
ATOM 1046 C C . LEU A 1 125 ? -4.655 -2.192 -2.049 1.00 97.69 125 LEU A C 1
ATOM 1048 O O . LEU A 1 125 ? -4.505 -3.322 -1.595 1.00 97.69 125 LEU A O 1
ATOM 1052 N N . MET A 1 126 ? -4.713 -1.114 -1.263 1.00 97.75 126 MET A N 1
ATOM 1053 C CA . MET A 1 126 ? -4.543 -1.183 0.195 1.00 97.75 126 MET A CA 1
ATOM 1054 C C . MET A 1 126 ? -5.586 -2.104 0.838 1.00 97.75 126 MET A C 1
ATOM 1056 O O . MET A 1 126 ? -5.247 -2.960 1.653 1.00 97.75 126 MET A O 1
ATOM 1060 N N . LEU A 1 127 ? -6.849 -1.972 0.429 1.00 97.25 127 LEU A N 1
ATOM 1061 C CA . LEU A 1 127 ? -7.941 -2.818 0.908 1.00 97.25 127 LEU A CA 1
ATOM 1062 C C . LEU A 1 127 ? -7.798 -4.277 0.448 1.00 97.25 127 LEU A C 1
ATOM 1064 O O . LEU A 1 127 ? -8.073 -5.188 1.230 1.00 97.25 127 LEU A O 1
ATOM 1068 N N . TYR A 1 128 ? -7.345 -4.513 -0.788 1.00 97.75 128 TYR A N 1
ATOM 1069 C CA . TYR A 1 128 ? -7.059 -5.855 -1.298 1.00 97.75 128 TYR A CA 1
ATOM 1070 C C . TYR A 1 128 ? -5.975 -6.542 -0.467 1.00 97.75 128 TYR A C 1
ATOM 1072 O O . TYR A 1 128 ? -6.219 -7.621 0.067 1.00 97.75 128 TYR A O 1
ATOM 1080 N N . PHE A 1 129 ? -4.813 -5.910 -0.282 1.00 97.88 129 PHE A N 1
ATOM 1081 C CA . PHE A 1 129 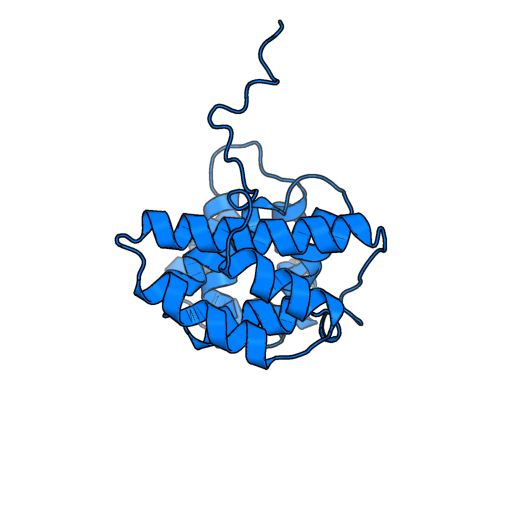? -3.722 -6.503 0.495 1.00 97.88 129 PHE A CA 1
ATOM 1082 C C . PHE A 1 129 ? -4.122 -6.755 1.948 1.00 97.88 129 PHE A C 1
ATOM 1084 O O . PHE A 1 129 ? -3.832 -7.828 2.479 1.00 97.88 129 PHE A O 1
ATOM 1091 N N . PHE A 1 130 ? -4.848 -5.815 2.561 1.00 96.56 130 PHE A N 1
ATOM 1092 C CA . PHE A 1 130 ? -5.364 -5.972 3.919 1.00 96.56 130 PHE A CA 1
ATOM 1093 C C . PHE A 1 130 ? -6.311 -7.174 4.050 1.00 96.56 130 PHE A C 1
ATOM 1095 O O . PHE A 1 130 ? -6.264 -7.910 5.037 1.00 96.56 130 PHE A O 1
ATOM 1102 N N . LYS A 1 131 ? -7.186 -7.386 3.062 1.00 95.56 131 LYS A N 1
ATOM 1103 C CA . LYS A 1 131 ? -8.152 -8.488 3.073 1.00 95.56 131 LYS A CA 1
ATOM 1104 C C . LYS A 1 131 ? -7.506 -9.839 2.775 1.00 95.56 131 LYS A C 1
ATOM 1106 O O . LYS A 1 131 ? -7.858 -10.828 3.411 1.00 95.56 131 LYS A O 1
ATOM 1111 N N . THR A 1 132 ? -6.609 -9.879 1.798 1.00 95.25 132 THR A N 1
ATOM 1112 C CA . THR A 1 132 ? -6.085 -11.123 1.224 1.00 95.25 132 THR A CA 1
ATOM 1113 C C . THR A 1 132 ? -4.985 -11.746 2.081 1.00 95.25 132 THR A C 1
ATOM 1115 O O . THR A 1 132 ? -4.893 -12.970 2.148 1.00 95.25 132 THR A O 1
ATOM 1118 N N . TYR A 1 133 ? -4.172 -10.936 2.767 1.00 95.25 133 TYR A N 1
ATOM 1119 C CA . TYR A 1 133 ? -2.962 -11.417 3.436 1.00 95.25 133 TYR A CA 1
ATOM 1120 C C . TYR A 1 133 ? -2.898 -10.967 4.897 1.00 95.25 133 TYR A C 1
ATOM 1122 O O . TYR A 1 133 ? -2.699 -9.791 5.206 1.00 95.25 133 TYR A O 1
ATOM 1130 N N . SER A 1 134 ? -3.002 -11.926 5.818 1.00 92.75 134 SER A N 1
ATOM 1131 C CA . SER A 1 134 ? -2.982 -11.658 7.261 1.00 92.75 134 SER A CA 1
ATOM 1132 C C . SER A 1 134 ? -1.709 -10.944 7.726 1.00 92.75 134 SER A C 1
ATOM 1134 O O . SER A 1 134 ? -1.790 -10.064 8.580 1.00 92.75 134 SER A O 1
ATOM 1136 N N . GLN A 1 135 ? -0.550 -11.260 7.138 1.00 94.06 135 GLN A N 1
ATOM 1137 C CA . GLN A 1 135 ? 0.735 -10.655 7.500 1.00 94.06 135 GLN A CA 1
ATOM 1138 C C . GLN A 1 135 ? 0.851 -9.165 7.138 1.00 94.06 135 GLN A C 1
ATOM 1140 O O . GLN A 1 135 ? 1.691 -8.473 7.706 1.00 94.06 135 GLN A O 1
ATOM 1145 N N . TYR A 1 136 ? 0.013 -8.650 6.228 1.00 95.75 136 TYR A N 1
ATOM 1146 C CA . TYR A 1 136 ? 0.041 -7.236 5.833 1.00 95.75 136 TYR A CA 1
ATOM 1147 C C . TYR A 1 136 ? -0.981 -6.379 6.588 1.00 95.75 136 TYR A C 1
ATOM 1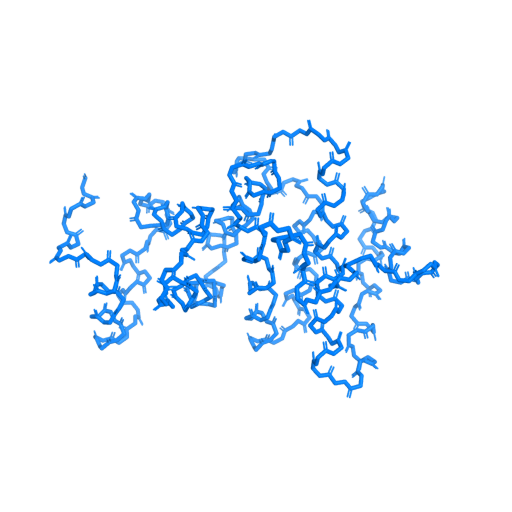149 O O . TYR A 1 136 ? -0.950 -5.155 6.467 1.00 95.75 136 TYR A O 1
ATOM 1157 N N . LYS A 1 137 ? -1.851 -6.979 7.416 1.00 93.88 137 LYS A N 1
ATOM 1158 C CA . LYS A 1 137 ? -2.863 -6.236 8.184 1.00 93.88 137 LYS A CA 1
ATOM 1159 C C . LYS A 1 137 ? -2.241 -5.225 9.149 1.00 93.88 137 LYS A C 1
ATOM 1161 O O . LYS A 1 137 ? -2.618 -4.057 9.125 1.00 93.88 137 LYS A O 1
ATOM 1166 N N . GLU A 1 138 ? -1.285 -5.660 9.969 1.00 91.50 138 GLU A N 1
ATOM 1167 C CA . GLU A 1 138 ? -0.588 -4.788 10.926 1.00 91.50 138 GLU A CA 1
ATOM 1168 C C . GLU A 1 138 ? 0.180 -3.646 10.244 1.00 91.50 138 GLU A C 1
ATOM 1170 O O . GLU A 1 138 ? -0.127 -2.497 10.566 1.00 91.50 138 GLU A O 1
ATOM 1175 N N . PRO A 1 139 ? 1.073 -3.880 9.259 1.00 94.69 139 PRO A N 1
ATOM 1176 C CA . PRO A 1 139 ? 1.842 -2.787 8.668 1.00 94.69 139 PRO A CA 1
ATOM 1177 C C . PRO A 1 139 ? 0.957 -1.797 7.898 1.00 94.69 139 PRO A C 1
ATOM 1179 O O . PRO A 1 139 ? 1.183 -0.589 7.982 1.00 94.69 139 PRO A O 1
ATOM 1182 N N . ILE A 1 140 ? -0.091 -2.267 7.204 1.00 96.56 140 ILE A N 1
ATOM 1183 C CA . ILE A 1 140 ? -1.072 -1.386 6.548 1.00 96.56 140 ILE A CA 1
ATOM 1184 C C . ILE A 1 140 ? -1.789 -0.520 7.587 1.00 96.56 140 ILE A C 1
ATOM 1186 O O . ILE A 1 140 ? -1.858 0.700 7.427 1.00 96.56 140 ILE A O 1
ATOM 1190 N N . MET A 1 141 ? -2.304 -1.122 8.662 1.00 93.00 141 MET A N 1
ATOM 1191 C CA . MET A 1 141 ? -3.004 -0.375 9.709 1.00 93.00 141 MET A CA 1
ATOM 1192 C C . MET A 1 141 ? -2.090 0.620 10.395 1.00 93.00 141 MET A C 1
ATOM 1194 O O . MET A 1 141 ? -2.487 1.766 10.580 1.00 93.00 141 MET A O 1
ATOM 1198 N N . ARG A 1 142 ? -0.862 0.220 10.718 1.00 91.31 142 ARG A N 1
ATOM 1199 C CA . ARG A 1 142 ? 0.137 1.093 11.322 1.00 91.31 142 ARG A CA 1
ATOM 1200 C C . ARG A 1 142 ? 0.385 2.333 10.468 1.00 91.31 142 ARG A C 1
ATOM 1202 O O . ARG A 1 142 ? 0.275 3.440 10.983 1.00 91.31 142 ARG A O 1
ATOM 1209 N N . VAL A 1 143 ? 0.620 2.165 9.165 1.00 94.44 143 VAL A N 1
ATOM 1210 C CA . VAL A 1 143 ? 0.800 3.284 8.226 1.00 94.44 143 VAL A CA 1
ATOM 1211 C C . VAL A 1 143 ? -0.419 4.207 8.204 1.00 94.44 143 VAL A C 1
ATOM 1213 O O . VAL A 1 143 ? -0.273 5.429 8.286 1.00 94.44 143 VAL A O 1
ATOM 1216 N N . LEU A 1 144 ? -1.626 3.646 8.079 1.00 93.06 144 LEU A N 1
ATOM 1217 C CA . LEU A 1 144 ? -2.853 4.442 8.005 1.00 93.06 144 LEU A CA 1
ATOM 1218 C C . LEU A 1 144 ? -3.078 5.234 9.298 1.00 93.06 144 LEU A C 1
ATOM 1220 O O . LEU A 1 144 ? -3.367 6.427 9.249 1.00 93.06 144 LEU A O 1
ATOM 1224 N N . LEU A 1 145 ? -2.897 4.584 10.445 1.00 88.88 145 LEU A N 1
ATOM 1225 C CA . LEU A 1 145 ? -3.084 5.168 11.766 1.00 88.88 145 LEU A CA 1
ATOM 1226 C C . LEU A 1 145 ? -2.046 6.253 12.054 1.00 88.88 145 LEU A C 1
ATOM 1228 O O . LEU A 1 145 ? -2.429 7.377 12.362 1.00 88.88 145 LEU A O 1
ATOM 1232 N N . GLU A 1 146 ? -0.751 5.975 11.878 1.00 89.31 146 GLU A N 1
ATOM 1233 C CA . GLU A 1 146 ? 0.322 6.955 12.099 1.00 89.31 146 GLU A CA 1
ATOM 1234 C C . GLU A 1 146 ? 0.079 8.254 11.316 1.00 89.31 146 GLU A C 1
ATOM 1236 O O . GLU A 1 146 ? 0.218 9.346 11.864 1.00 89.31 146 GLU A O 1
ATOM 1241 N N . ARG A 1 147 ? -0.374 8.151 10.061 1.00 88.19 147 ARG A N 1
ATOM 1242 C CA . ARG A 1 147 ? -0.670 9.310 9.202 1.00 88.19 147 ARG A CA 1
ATOM 1243 C C . ARG A 1 147 ? -1.995 9.997 9.527 1.00 88.19 147 ARG A C 1
ATOM 1245 O O . ARG A 1 147 ? -2.151 11.191 9.269 1.00 88.19 147 ARG A O 1
ATOM 1252 N N . SER A 1 148 ? -2.949 9.266 10.092 1.00 83.62 148 SER A N 1
ATOM 1253 C CA . SER A 1 148 ? -4.216 9.811 10.585 1.00 83.62 148 SER A CA 1
ATOM 1254 C C . SER A 1 148 ? -4.099 10.465 11.962 1.00 83.62 148 SER A C 1
ATOM 1256 O O . SER A 1 148 ? -5.044 11.116 12.386 1.00 83.62 148 SER A O 1
ATOM 1258 N N . PHE A 1 149 ? -2.970 10.325 12.661 1.00 75.94 149 PHE A N 1
ATOM 1259 C CA . PHE A 1 149 ? -2.789 10.868 14.013 1.00 75.94 149 PHE A CA 1
ATOM 1260 C C . PHE A 1 149 ? -2.014 12.191 14.074 1.00 75.94 149 PHE A C 1
ATOM 1262 O O . PHE A 1 149 ? -1.958 12.811 15.134 1.00 75.94 149 PHE A O 1
ATOM 1269 N N . VAL A 1 150 ? -1.405 12.624 12.968 1.00 78.38 150 VAL A N 1
ATOM 1270 C CA . VAL A 1 150 ? -0.708 13.920 12.876 1.00 78.38 150 VAL A CA 1
ATOM 1271 C C . VAL A 1 150 ? -1.729 15.068 12.884 1.00 78.38 150 VAL A C 1
ATOM 1273 O O . VAL A 1 150 ? -2.888 14.867 12.548 1.00 78.38 150 VAL A O 1
ATOM 1276 N N . SER A 1 151 ? -1.352 16.289 13.269 1.00 68.62 151 SER A N 1
ATOM 1277 C CA . SER A 1 151 ? -2.277 17.431 13.209 1.00 68.62 151 SER A CA 1
ATOM 1278 C C . SER A 1 151 ? -2.842 17.641 11.796 1.00 68.62 151 SER A C 1
ATOM 1280 O O . SER A 1 151 ? -2.113 17.524 10.812 1.00 68.62 151 SER A O 1
ATOM 1282 N N . ASN A 1 152 ? -4.126 18.002 11.713 1.00 71.38 152 ASN A N 1
ATOM 1283 C CA . ASN A 1 152 ? -4.827 18.318 10.465 1.00 71.38 152 ASN A CA 1
ATOM 1284 C C . ASN A 1 152 ? -4.067 19.325 9.573 1.00 71.38 152 ASN A C 1
ATOM 1286 O O . ASN A 1 152 ? -3.383 20.203 10.107 1.00 71.38 152 ASN A O 1
ATOM 1290 N N . PRO A 1 153 ? -4.249 19.272 8.234 1.00 82.38 153 PRO A N 1
ATOM 1291 C CA . PRO A 1 153 ? -5.268 18.511 7.492 1.00 82.38 153 PRO A CA 1
ATOM 1292 C C . PRO A 1 153 ? -4.855 17.080 7.099 1.00 82.38 153 PRO A C 1
ATOM 1294 O O . PRO A 1 153 ? -3.735 16.842 6.657 1.00 82.38 153 PRO A O 1
ATOM 1297 N N . HIS A 1 154 ? -5.799 16.134 7.171 1.00 83.38 154 HIS A N 1
ATOM 1298 C CA . HIS A 1 154 ? -5.601 14.769 6.665 1.00 83.38 154 HIS A CA 1
ATOM 1299 C C . HIS A 1 154 ? -6.055 14.605 5.203 1.00 83.38 154 HIS A C 1
ATOM 1301 O O . HIS A 1 154 ? -7.105 15.137 4.826 1.00 83.38 154 HIS A O 1
ATOM 1307 N N . PRO A 1 155 ? -5.347 13.800 4.387 1.00 91.00 155 PRO A N 1
ATOM 1308 C CA . PRO A 1 155 ? -5.800 13.450 3.043 1.00 91.00 155 PRO A CA 1
ATOM 1309 C C . PRO A 1 155 ? -7.155 12.722 3.048 1.00 91.00 155 PRO A C 1
ATOM 1311 O O . PRO A 1 155 ? -7.390 11.816 3.851 1.00 91.00 155 PRO A O 1
ATOM 1314 N N . TRP A 1 156 ? -8.046 13.077 2.119 1.00 92.00 156 TRP A N 1
ATOM 1315 C CA . TRP A 1 156 ? -9.384 12.480 2.028 1.00 92.00 156 TRP A CA 1
ATOM 1316 C C . TRP A 1 156 ? -9.335 10.965 1.783 1.00 92.00 156 TRP A C 1
ATOM 1318 O O . TRP A 1 156 ? -10.044 10.216 2.450 1.00 92.00 156 TRP A O 1
ATOM 1328 N N . GLY A 1 157 ? -8.477 10.506 0.867 1.00 92.50 157 GLY A N 1
ATOM 1329 C CA . GLY A 1 157 ? -8.333 9.093 0.509 1.00 92.50 157 GLY A CA 1
ATOM 1330 C C . GLY A 1 157 ? -7.831 8.246 1.676 1.00 92.50 157 GLY A C 1
ATOM 1331 O O . GLY A 1 157 ? -8.286 7.116 1.854 1.00 92.50 157 GLY A O 1
ATOM 1332 N N . LEU A 1 158 ? -6.952 8.808 2.511 1.00 93.44 158 LEU A N 1
ATOM 1333 C CA . LEU A 1 158 ? -6.474 8.171 3.738 1.00 93.44 158 LEU A CA 1
ATOM 1334 C C . LEU A 1 158 ? -7.644 7.909 4.699 1.00 93.44 158 LEU A C 1
ATOM 1336 O O . LEU A 1 158 ? -7.880 6.770 5.100 1.00 93.44 158 LEU A O 1
ATOM 1340 N N . LEU A 1 159 ? -8.423 8.952 5.008 1.00 90.81 159 LEU A N 1
ATOM 1341 C CA . LEU A 1 159 ? -9.587 8.844 5.893 1.00 90.81 159 LEU A CA 1
ATOM 1342 C C . LEU A 1 159 ? -10.681 7.943 5.311 1.00 90.81 159 LEU A C 1
ATOM 1344 O O . LEU A 1 159 ? -11.345 7.226 6.058 1.00 90.81 159 LEU A O 1
ATOM 1348 N N . PHE A 1 160 ? -10.883 7.984 3.993 1.00 92.12 160 PHE A N 1
ATOM 1349 C CA . PHE A 1 160 ? -11.818 7.110 3.293 1.00 92.12 160 PHE A CA 1
ATOM 1350 C C . PHE A 1 160 ? -11.426 5.639 3.468 1.00 92.12 160 PHE A C 1
ATOM 1352 O O . PHE A 1 160 ? -12.251 4.843 3.908 1.00 92.12 160 PHE A O 1
ATOM 1359 N N . THR A 1 161 ? -10.159 5.299 3.206 1.00 95.31 161 THR A N 1
ATOM 1360 C CA . THR A 1 161 ? -9.629 3.930 3.347 1.00 95.31 161 THR A CA 1
ATOM 1361 C C . THR A 1 161 ? -9.799 3.418 4.774 1.00 95.31 161 THR A C 1
ATOM 1363 O O . THR A 1 161 ? -10.297 2.315 4.986 1.00 95.31 161 THR A O 1
ATOM 1366 N N . LEU A 1 162 ? -9.446 4.242 5.764 1.00 92.31 162 LEU A N 1
ATOM 1367 C CA . LEU A 1 162 ? -9.557 3.884 7.175 1.00 92.31 162 LEU A CA 1
ATOM 1368 C C . LEU A 1 162 ? -11.018 3.654 7.593 1.00 92.31 162 LEU A C 1
ATOM 1370 O O . LEU A 1 162 ? -11.327 2.657 8.240 1.00 92.31 162 LEU A O 1
ATOM 1374 N N . LYS A 1 163 ? -11.942 4.529 7.175 1.00 89.62 163 LYS A N 1
ATOM 1375 C CA . LYS A 1 163 ? -13.382 4.354 7.435 1.00 89.62 163 LYS A CA 1
ATOM 1376 C C . LYS A 1 163 ? -13.943 3.094 6.782 1.00 89.62 163 LYS A C 1
ATOM 1378 O O . LYS A 1 163 ? -14.784 2.445 7.397 1.00 89.62 163 LYS A O 1
ATOM 1383 N N . GLU A 1 164 ? -13.502 2.764 5.572 1.00 92.75 164 GLU A N 1
ATOM 1384 C CA . GLU A 1 164 ? -13.929 1.554 4.865 1.00 92.75 164 GLU A CA 1
ATOM 1385 C C . GLU A 1 164 ? -13.493 0.291 5.620 1.00 92.75 164 GLU A C 1
ATOM 1387 O O . GLU A 1 164 ? -14.325 -0.576 5.876 1.00 92.75 164 GLU A O 1
ATOM 1392 N N . LEU A 1 165 ? -12.237 0.231 6.080 1.00 93.25 165 LEU A N 1
ATOM 1393 C CA . LEU A 1 165 ? -11.724 -0.877 6.899 1.00 93.25 165 LEU A CA 1
ATOM 1394 C C . LEU A 1 165 ? -12.531 -1.079 8.184 1.00 93.25 165 LEU A C 1
ATOM 1396 O O . LEU A 1 165 ? -12.849 -2.208 8.548 1.00 93.25 165 LEU A O 1
ATOM 1400 N N . ILE A 1 166 ? -12.881 0.017 8.858 1.00 88.56 166 ILE A N 1
ATOM 1401 C CA . ILE A 1 166 ? -13.603 -0.024 10.133 1.00 88.56 166 ILE A CA 1
ATOM 1402 C C . ILE A 1 166 ? -15.066 -0.447 9.936 1.00 88.56 166 ILE A C 1
ATOM 1404 O O . ILE A 1 1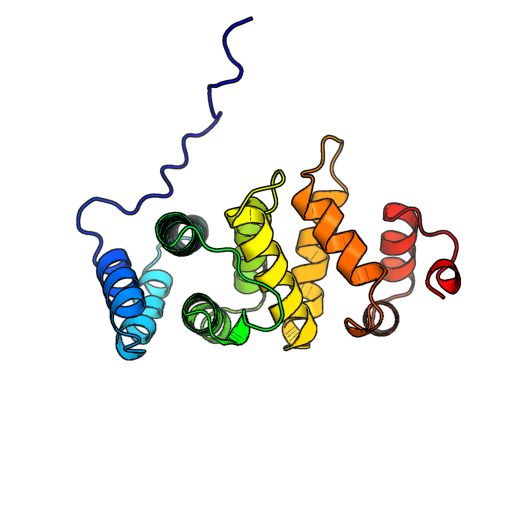66 ? -15.596 -1.230 10.724 1.00 88.56 166 ILE A O 1
ATOM 1408 N N . ARG A 1 167 ? -15.742 0.101 8.919 1.00 88.75 167 ARG A N 1
ATOM 1409 C CA . ARG A 1 167 ? -17.193 -0.061 8.731 1.00 88.75 167 ARG A CA 1
ATOM 1410 C C . ARG A 1 167 ? -17.570 -1.351 8.025 1.00 88.75 167 ARG A C 1
ATOM 1412 O O . ARG A 1 167 ? -18.648 -1.875 8.282 1.00 88.75 167 ARG A O 1
ATOM 1419 N N . ASN A 1 168 ? -16.734 -1.836 7.114 1.00 90.69 168 ASN A N 1
ATOM 1420 C CA . ASN A 1 168 ? -17.064 -3.000 6.310 1.00 90.69 168 ASN A CA 1
ATOM 1421 C C . ASN A 1 168 ? -16.614 -4.287 7.031 1.00 90.69 168 ASN A C 1
ATOM 1423 O O . ASN A 1 168 ? -15.413 -4.555 7.138 1.00 90.69 168 ASN A O 1
ATOM 1427 N N . PRO A 1 169 ? -17.557 -5.129 7.499 1.00 90.00 169 PRO A N 1
ATOM 1428 C CA . PRO A 1 169 ? -17.232 -6.299 8.311 1.00 90.00 169 PRO A CA 1
ATOM 1429 C C . PRO A 1 169 ? -16.404 -7.345 7.555 1.00 90.00 169 PRO A C 1
ATOM 1431 O O . PRO A 1 169 ? -15.743 -8.164 8.189 1.00 90.00 169 PRO A O 1
ATOM 1434 N N . SER A 1 170 ? -16.378 -7.305 6.216 1.00 91.88 170 SER A N 1
ATOM 1435 C CA . SER A 1 170 ? -15.593 -8.245 5.407 1.00 91.88 170 SER A CA 1
ATOM 1436 C C . SER A 1 170 ? -14.076 -8.105 5.576 1.00 91.88 170 SER A C 1
ATOM 1438 O O . SER A 1 170 ? -13.349 -9.023 5.203 1.00 91.88 170 SER A O 1
ATOM 1440 N N . TYR A 1 171 ? -13.599 -6.998 6.157 1.00 92.62 171 TYR A N 1
ATOM 1441 C CA . TYR A 1 171 ? -12.191 -6.814 6.520 1.00 92.62 171 TYR A CA 1
ATOM 1442 C C . TYR A 1 171 ? -11.860 -7.339 7.926 1.00 92.62 171 TYR A C 1
ATOM 1444 O O . TYR A 1 171 ? -10.689 -7.399 8.295 1.00 92.62 171 TYR A O 1
ATOM 1452 N N . GLN A 1 172 ? -12.865 -7.749 8.711 1.00 90.44 172 GLN A N 1
ATOM 1453 C CA . GLN A 1 172 ? -12.692 -8.313 10.056 1.00 90.44 172 GLN A CA 1
ATOM 1454 C C . GLN A 1 172 ? -11.868 -7.404 10.988 1.00 90.44 172 GLN A C 1
ATOM 1456 O O . GLN A 1 172 ? -11.059 -7.871 11.788 1.00 90.44 172 GLN A O 1
ATOM 1461 N N . PHE A 1 173 ? -12.074 -6.086 10.908 1.00 87.56 173 PHE A N 1
ATOM 1462 C CA . PHE A 1 173 ? -11.309 -5.112 11.693 1.00 87.56 173 PHE A CA 1
ATOM 1463 C C . PHE A 1 173 ? -11.395 -5.352 13.210 1.00 87.56 173 PHE A C 1
ATOM 1465 O O . PHE A 1 173 ? -10.406 -5.204 13.921 1.00 87.56 173 PHE A O 1
ATOM 1472 N N . LYS A 1 174 ? -12.554 -5.801 13.709 1.00 85.69 174 LYS A N 1
ATOM 1473 C CA . LYS A 1 174 ? -12.733 -6.174 15.124 1.00 85.69 174 LYS A CA 1
ATOM 1474 C C . LYS A 1 174 ? -11.822 -7.330 15.547 1.00 85.69 174 LYS A C 1
ATOM 1476 O O . LYS A 1 174 ? -11.239 -7.284 16.624 1.00 85.69 174 LYS A O 1
ATOM 1481 N N . GLU A 1 175 ? -11.692 -8.343 14.695 1.00 87.75 175 GLU A N 1
ATOM 1482 C CA . GLU A 1 175 ? -10.807 -9.485 14.936 1.00 87.75 175 GLU A CA 1
ATOM 1483 C C . GLU A 1 175 ? -9.342 -9.039 14.920 1.00 87.75 175 GLU A C 1
ATOM 1485 O O . GLU A 1 175 ? -8.584 -9.379 15.825 1.00 87.75 175 GLU A O 1
ATOM 1490 N N . PHE A 1 176 ? -8.965 -8.186 13.959 1.00 87.69 176 PHE A N 1
ATOM 1491 C CA . PHE A 1 176 ? -7.644 -7.557 13.940 1.00 87.69 176 PHE A CA 1
ATOM 1492 C C . PHE A 1 176 ? -7.337 -6.825 15.256 1.00 87.69 176 PHE A C 1
ATOM 1494 O O . PHE A 1 176 ? -6.300 -7.093 15.857 1.00 87.69 176 PHE A O 1
ATOM 1501 N N . LEU A 1 177 ? -8.247 -5.969 15.740 1.00 86.69 177 LEU A N 1
ATOM 1502 C CA . LEU A 1 177 ? -8.067 -5.270 17.016 1.00 86.69 177 LEU A CA 1
ATOM 1503 C C . LEU A 1 177 ? -7.912 -6.241 18.188 1.00 86.69 177 LEU A C 1
ATOM 1505 O O . LEU A 1 177 ? -7.054 -6.019 19.034 1.00 86.69 177 LEU A O 1
ATOM 1509 N N . SER A 1 178 ? -8.690 -7.327 18.228 1.00 87.00 178 SER A N 1
ATOM 1510 C CA . SER A 1 178 ? -8.635 -8.296 19.332 1.00 87.0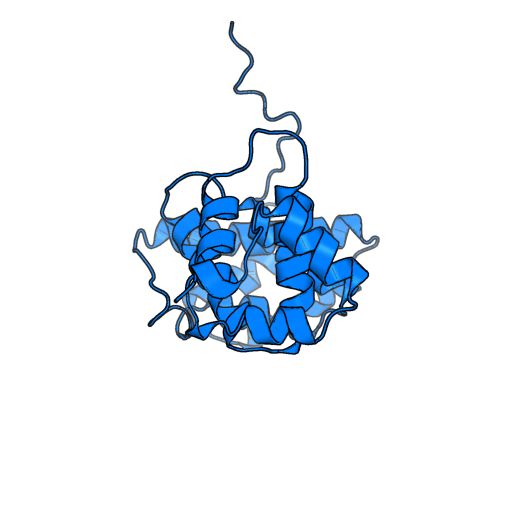0 178 SER A CA 1
ATOM 1511 C C . SER A 1 178 ? -7.284 -9.005 19.481 1.00 87.00 178 SER A C 1
ATOM 1513 O O . SER A 1 178 ? -6.966 -9.471 20.573 1.00 87.00 178 SER A O 1
ATOM 1515 N N . ASN A 1 179 ? -6.477 -9.033 18.414 1.00 86.69 179 ASN A N 1
ATOM 1516 C CA . ASN A 1 179 ? -5.128 -9.599 18.420 1.00 86.69 179 ASN A CA 1
ATOM 1517 C C . ASN A 1 179 ? -4.060 -8.626 18.953 1.00 86.69 179 ASN A C 1
ATOM 1519 O O . ASN A 1 179 ? -2.919 -9.036 19.160 1.00 86.69 179 ASN A O 1
ATOM 1523 N N . LEU A 1 180 ? -4.406 -7.352 19.161 1.00 85.50 180 LEU A N 1
ATOM 1524 C CA . LEU A 1 180 ? -3.513 -6.333 19.715 1.00 85.50 180 LEU A CA 1
ATOM 1525 C C . LEU A 1 180 ? -3.586 -6.297 21.244 1.00 85.50 180 LEU A C 1
ATOM 1527 O O . LEU A 1 180 ? -4.552 -6.767 21.854 1.00 85.50 180 LEU A O 1
ATOM 1531 N N . THR A 1 181 ? -2.594 -5.684 21.886 1.00 88.62 181 THR A N 1
ATOM 1532 C CA . THR A 1 181 ? -2.635 -5.436 23.332 1.00 88.62 181 THR A CA 1
ATOM 1533 C C . THR A 1 181 ? -3.774 -4.477 23.692 1.00 88.62 181 THR A C 1
ATOM 1535 O O . THR A 1 181 ? -4.181 -3.640 22.887 1.00 88.62 181 THR A O 1
ATOM 1538 N N . LYS A 1 182 ? -4.279 -4.542 24.933 1.00 84.81 182 LYS A N 1
ATOM 1539 C CA . LYS A 1 182 ? -5.334 -3.618 25.397 1.00 84.81 182 LYS A CA 1
ATOM 1540 C C . LYS A 1 182 ? -4.945 -2.148 25.222 1.00 84.81 182 LYS A C 1
ATOM 1542 O O . LYS A 1 182 ? -5.768 -1.352 24.793 1.00 84.81 182 LYS A O 1
ATOM 1547 N N . GLN A 1 183 ? -3.682 -1.819 25.489 1.00 83.94 183 GLN A N 1
ATOM 1548 C CA . GLN A 1 183 ? -3.160 -0.465 25.338 1.00 83.94 183 GLN A CA 1
ATOM 1549 C C . GLN A 1 183 ? -3.183 0.002 23.875 1.00 83.94 183 GLN A C 1
ATOM 1551 O O . GLN A 1 183 ? -3.572 1.133 23.595 1.00 83.94 183 GLN A O 1
ATOM 1556 N N . GLU A 1 184 ? -2.797 -0.861 22.932 1.00 81.75 184 GLU A N 1
ATOM 1557 C CA . GLU A 1 184 ? -2.871 -0.555 21.498 1.00 81.75 184 GLU A CA 1
ATOM 1558 C C . GLU A 1 184 ? -4.321 -0.415 21.030 1.00 81.75 184 GLU A C 1
ATOM 1560 O O . GLU A 1 184 ? -4.635 0.516 20.293 1.00 81.75 184 GLU A O 1
ATOM 1565 N N . GLN A 1 185 ? -5.216 -1.295 21.489 1.00 84.25 185 GLN A N 1
ATOM 1566 C CA . GLN A 1 185 ? -6.644 -1.212 21.180 1.00 84.25 185 GLN A CA 1
ATOM 1567 C C . GLN A 1 185 ? -7.240 0.116 21.654 1.00 84.25 185 GLN A C 1
ATOM 1569 O O . GLN A 1 185 ? -7.857 0.821 20.859 1.00 84.25 185 GLN A O 1
ATOM 1574 N N . GLU A 1 186 ? -7.031 0.477 22.920 1.00 81.94 186 GLU A N 1
ATOM 1575 C CA . GLU A 1 186 ? -7.524 1.728 23.506 1.00 81.94 186 GLU A CA 1
ATOM 1576 C C . GLU A 1 186 ? -6.966 2.944 22.764 1.00 81.94 186 GLU A C 1
ATOM 1578 O O . GLU A 1 186 ? -7.738 3.808 22.351 1.00 81.94 186 GLU A O 1
ATOM 1583 N N . ALA A 1 187 ? -5.658 2.963 22.485 1.00 79.50 187 ALA A N 1
ATOM 1584 C CA . ALA A 1 187 ? -5.026 4.048 21.742 1.00 79.50 187 ALA A CA 1
ATOM 1585 C C . ALA A 1 187 ? -5.595 4.198 20.323 1.00 79.50 187 ALA A C 1
ATOM 1587 O O . ALA A 1 187 ? -5.767 5.315 19.837 1.00 79.50 187 ALA A O 1
ATOM 1588 N N . ILE A 1 188 ? -5.889 3.093 19.635 1.00 79.38 188 ILE A N 1
ATOM 1589 C CA . ILE A 1 188 ? -6.496 3.129 18.301 1.00 79.38 188 ILE A CA 1
ATOM 1590 C C . ILE A 1 188 ? -7.941 3.625 18.384 1.00 79.38 188 ILE A C 1
ATOM 1592 O O . ILE A 1 188 ? -8.322 4.515 17.626 1.00 79.38 188 ILE A O 1
ATOM 1596 N N . LEU A 1 189 ? -8.746 3.083 19.298 1.00 82.25 189 LEU A N 1
ATOM 1597 C CA . LEU A 1 189 ? -10.163 3.431 19.436 1.00 82.25 189 LEU A CA 1
ATOM 1598 C C . LEU A 1 189 ? -10.366 4.891 19.842 1.00 82.25 189 LEU A C 1
ATOM 1600 O O . LEU A 1 189 ? -11.168 5.587 19.214 1.00 82.25 189 LEU A O 1
ATOM 1604 N N . GLU A 1 190 ? -9.606 5.366 20.829 1.00 79.00 190 GLU A N 1
ATOM 1605 C CA . GLU A 1 190 ? -9.615 6.760 21.274 1.00 79.00 190 GLU A CA 1
ATOM 1606 C C . GLU A 1 190 ? -9.317 7.697 20.101 1.00 79.00 190 GLU A C 1
ATOM 1608 O O . GLU A 1 190 ? -10.083 8.619 19.815 1.00 79.00 190 GLU A O 1
ATOM 1613 N N . LYS A 1 191 ? -8.244 7.416 19.357 1.00 72.44 191 LYS A N 1
ATOM 1614 C CA . LYS A 1 191 ? -7.812 8.268 18.246 1.00 72.44 191 LYS A CA 1
ATOM 1615 C C . LYS A 1 191 ? -8.739 8.217 17.036 1.00 72.44 191 LYS A C 1
ATOM 1617 O O . LYS A 1 191 ? -8.831 9.193 16.296 1.00 72.44 191 LYS A O 1
ATOM 1622 N N . LEU A 1 192 ? -9.440 7.107 16.828 1.00 77.69 192 LEU A N 1
ATOM 1623 C CA . LEU A 1 192 ? -10.490 7.005 15.815 1.00 77.69 192 LEU A CA 1
ATOM 1624 C C . LEU A 1 192 ? -11.801 7.683 16.252 1.00 77.69 192 LEU A C 1
ATOM 1626 O O . LEU A 1 192 ? -12.739 7.746 15.455 1.00 77.69 192 LEU A O 1
ATOM 1630 N N . GLY A 1 193 ? -11.890 8.175 17.494 1.00 75.94 193 GLY A N 1
ATOM 1631 C CA . GLY A 1 193 ? -13.120 8.723 18.064 1.00 75.94 193 GLY A CA 1
ATOM 1632 C C . GLY A 1 193 ? -14.217 7.668 18.224 1.00 75.94 193 GLY A C 1
ATOM 1633 O O . GLY A 1 193 ? -15.403 7.997 18.192 1.00 75.94 193 GLY A O 1
ATOM 1634 N N . ILE A 1 194 ? -13.840 6.391 18.345 1.00 75.56 194 ILE A N 1
ATOM 1635 C CA . ILE A 1 194 ? -14.763 5.265 18.486 1.00 75.56 194 ILE A CA 1
ATOM 1636 C C . ILE A 1 194 ? -14.907 4.968 19.974 1.00 75.56 194 ILE A C 1
ATOM 1638 O O . ILE A 1 194 ? -14.102 4.262 20.570 1.00 75.56 194 ILE A O 1
ATOM 1642 N N . THR A 1 195 ? -15.969 5.493 20.575 1.00 61.81 195 THR A N 1
ATOM 1643 C CA . THR A 1 195 ? -16.301 5.248 21.986 1.00 61.81 195 THR A CA 1
ATOM 1644 C C . THR A 1 195 ? -17.059 3.941 22.206 1.00 61.81 195 THR A C 1
ATOM 1646 O O . THR A 1 195 ? -17.159 3.477 23.338 1.00 61.81 195 THR A O 1
ATOM 1649 N N . ASN A 1 196 ? -17.589 3.323 21.143 1.00 58.09 196 ASN A N 1
ATOM 1650 C CA . ASN A 1 196 ? -18.262 2.033 21.234 1.00 58.09 196 ASN A CA 1
ATOM 1651 C C . ASN A 1 196 ? -18.135 1.225 19.927 1.00 58.09 196 ASN A C 1
ATOM 1653 O O . ASN A 1 196 ? -18.626 1.638 18.875 1.00 58.09 196 ASN A O 1
ATOM 1657 N N . LEU A 1 197 ? -17.502 0.048 19.998 1.00 55.50 197 LEU A N 1
ATOM 1658 C CA . LEU A 1 197 ? -17.372 -0.904 18.881 1.00 55.50 197 LEU A CA 1
ATOM 1659 C C . LEU A 1 197 ? -18.731 -1.456 18.397 1.00 55.50 197 LEU A C 1
ATOM 1661 O O . LEU A 1 197 ? -18.810 -2.037 17.306 1.00 55.50 197 LEU A O 1
ATOM 1665 N N . ASP A 1 198 ? -19.802 -1.264 19.173 1.00 52.03 198 ASP A N 1
ATOM 1666 C CA . ASP A 1 198 ? -21.176 -1.633 18.814 1.00 52.03 198 ASP A CA 1
ATOM 1667 C C . ASP A 1 198 ? -21.833 -0.694 17.787 1.00 52.03 198 ASP A C 1
ATOM 1669 O O . ASP A 1 198 ? -22.880 -1.040 17.243 1.00 52.03 198 ASP A O 1
ATOM 1673 N N . LEU A 1 199 ? -21.218 0.449 17.455 1.00 47.72 199 LEU A N 1
ATOM 1674 C CA . LEU A 1 199 ? -21.729 1.407 16.456 1.00 47.72 199 LEU A CA 1
ATOM 1675 C C . LEU A 1 199 ? -21.573 0.951 14.991 1.00 47.72 199 LEU A C 1
ATOM 1677 O O . LEU A 1 199 ? -21.941 1.684 14.078 1.00 47.72 199 LEU A O 1
ATOM 1681 N N . PHE A 1 200 ? -21.040 -0.250 14.761 1.00 50.62 200 PHE A N 1
ATOM 1682 C CA . PHE A 1 200 ? -20.854 -0.845 13.430 1.00 50.62 200 PHE A CA 1
ATOM 1683 C C . PHE A 1 200 ? -21.758 -2.068 13.194 1.00 50.62 200 PHE A C 1
ATOM 1685 O O . PHE A 1 200 ? -21.356 -2.993 12.490 1.00 50.62 200 PHE A O 1
ATOM 1692 N N . LYS A 1 201 ? -22.926 -2.115 13.851 1.00 41.00 201 LYS A N 1
ATOM 1693 C CA . LYS A 1 201 ? -23.997 -3.071 13.528 1.00 41.00 201 LYS A CA 1
ATOM 1694 C C . LYS A 1 201 ? -24.747 -2.650 12.271 1.00 41.00 201 LYS A C 1
ATOM 1696 O O . LYS A 1 201 ? -24.991 -1.433 12.123 1.00 41.00 201 LYS A O 1
#

Sequence (201 aa):
MNDFDQLLHNFQGEFSTNSPMKSHIDVYLKTGKVFHLKKLPPYFESAKSLEIQIEYINRVLYSISDFVLSQNRLVDLKTIDQEPSIDIINCLLDFFDPIRWYYLFSAMSNHLRYPNIETKYFVCLMLYFFKTYSQYKEPIMRVLLERSFVSNPHPWGLLFTLKELIRNPSYQFKEFLSNLTKQEQEAILEKLGITNLDLFK